Protein AF-A0A1D4NFK4-F1 (afdb_monomer)

Structure (mmCIF, N/CA/C/O backbone):
data_AF-A0A1D4NFK4-F1
#
_entry.id   AF-A0A1D4NFK4-F1
#
loop_
_atom_site.group_PDB
_atom_site.id
_atom_site.type_symbol
_atom_site.label_atom_id
_atom_site.label_alt_id
_atom_site.label_comp_id
_atom_site.label_asym_id
_atom_site.label_entity_id
_atom_site.label_seq_id
_atom_site.pdbx_PDB_ins_code
_atom_site.Cartn_x
_atom_site.Cartn_y
_atom_site.Cartn_z
_atom_site.occupancy
_atom_site.B_iso_or_equiv
_atom_site.auth_seq_id
_atom_site.auth_comp_id
_atom_site.auth_asym_id
_atom_site.auth_atom_id
_atom_site.pdbx_PDB_model_num
ATOM 1 N N . MET A 1 1 ? -32.725 -5.978 32.687 1.00 89.62 1 MET A N 1
ATOM 2 C CA . MET A 1 1 ? -31.638 -6.809 32.114 1.00 89.62 1 MET A CA 1
ATOM 3 C C . MET A 1 1 ? -30.855 -7.466 33.249 1.00 89.62 1 MET A C 1
ATOM 5 O O . MET A 1 1 ? -30.601 -6.786 34.241 1.00 89.62 1 MET A O 1
ATOM 9 N N . ASP A 1 2 ? -30.504 -8.753 33.156 1.00 95.50 2 ASP A N 1
ATOM 10 C CA . ASP A 1 2 ? -29.687 -9.412 34.189 1.00 95.50 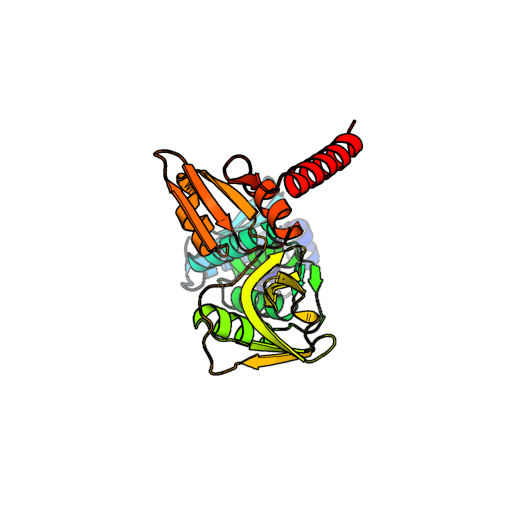2 ASP A CA 1
ATOM 11 C C . ASP A 1 2 ? -28.249 -8.857 34.226 1.00 95.50 2 ASP A C 1
ATOM 13 O O . ASP A 1 2 ? -27.826 -8.098 33.348 1.00 95.50 2 ASP A O 1
ATOM 17 N N . LYS A 1 3 ? -27.497 -9.189 35.283 1.00 95.19 3 LYS A N 1
ATOM 18 C CA . LYS A 1 3 ? -26.153 -8.636 35.501 1.00 95.19 3 LYS A CA 1
ATOM 19 C C . LYS A 1 3 ? -25.148 -9.078 34.433 1.00 95.19 3 LYS A C 1
ATOM 21 O O . LYS A 1 3 ? -24.371 -8.241 33.982 1.00 95.19 3 LYS A O 1
ATOM 26 N N . ALA A 1 4 ? -25.153 -10.349 34.034 1.00 95.69 4 ALA A N 1
ATOM 27 C CA . ALA A 1 4 ? -24.170 -10.875 33.090 1.00 95.69 4 ALA A CA 1
ATOM 28 C C . ALA A 1 4 ? -24.354 -10.235 31.709 1.00 95.69 4 ALA A C 1
ATOM 30 O O . ALA A 1 4 ? -23.405 -9.684 31.150 1.00 95.69 4 ALA A O 1
ATOM 31 N N . MET A 1 5 ? -25.595 -10.202 31.215 1.00 95.75 5 MET A N 1
ATOM 32 C CA . MET A 1 5 ? -25.943 -9.549 29.953 1.00 95.75 5 MET A CA 1
ATOM 33 C C . MET A 1 5 ? -25.587 -8.057 29.969 1.00 95.75 5 MET A C 1
ATOM 35 O O . MET A 1 5 ? -25.054 -7.524 28.994 1.00 95.75 5 MET A O 1
ATOM 39 N N . ARG A 1 6 ? -25.818 -7.378 31.098 1.00 96.31 6 ARG A N 1
ATOM 40 C CA . ARG A 1 6 ? -25.488 -5.958 31.264 1.00 96.31 6 ARG A CA 1
ATOM 41 C C . ARG A 1 6 ? -23.986 -5.690 31.213 1.00 96.31 6 ARG A C 1
ATOM 43 O O . ARG A 1 6 ? -23.574 -4.768 30.512 1.00 96.31 6 ARG A O 1
ATOM 50 N N . ILE A 1 7 ? -23.176 -6.495 31.902 1.00 96.31 7 ILE A N 1
ATOM 51 C CA . ILE A 1 7 ? -21.709 -6.382 31.876 1.00 96.31 7 ILE A CA 1
ATOM 52 C C . ILE A 1 7 ? -21.166 -6.642 30.467 1.00 96.31 7 ILE A C 1
ATOM 54 O O . ILE A 1 7 ? -20.334 -5.875 29.987 1.00 96.31 7 ILE A O 1
ATOM 58 N N . LEU A 1 8 ? -21.663 -7.668 29.770 1.00 95.75 8 LEU A N 1
ATOM 59 C CA . LEU A 1 8 ? -21.245 -7.961 28.395 1.00 95.75 8 LEU A CA 1
ATOM 60 C C . LEU A 1 8 ? -21.643 -6.848 27.419 1.00 95.75 8 LEU A C 1
ATOM 62 O O . LEU A 1 8 ? -20.847 -6.470 26.559 1.00 95.75 8 LEU A O 1
ATOM 66 N N . THR A 1 9 ? -22.841 -6.281 27.576 1.00 95.94 9 THR A N 1
ATOM 67 C CA . THR A 1 9 ? -23.294 -5.130 26.779 1.00 95.94 9 THR A CA 1
ATOM 68 C C . THR A 1 9 ? -22.393 -3.919 27.014 1.00 95.94 9 THR A C 1
ATOM 70 O O . THR A 1 9 ? -21.955 -3.275 26.061 1.00 95.94 9 THR A O 1
ATOM 73 N N . LEU A 1 10 ? -22.076 -3.633 28.280 1.00 96.50 10 LEU A N 1
ATOM 74 C CA . LEU A 1 10 ? -21.182 -2.550 28.679 1.00 96.50 10 LEU A CA 1
ATOM 75 C C . LEU A 1 10 ? -19.787 -2.725 28.063 1.00 96.50 10 LEU A C 1
ATOM 77 O O . LEU A 1 10 ? -19.294 -1.816 27.399 1.00 96.50 10 LEU A O 1
ATOM 81 N N . LEU A 1 11 ? -19.190 -3.909 28.223 1.00 95.19 11 LEU A N 1
ATOM 82 C CA . LEU A 1 11 ? -17.888 -4.250 27.653 1.00 95.19 11 LEU A CA 1
ATOM 83 C C . LEU A 1 11 ? -17.888 -4.111 26.126 1.00 95.19 11 LEU A C 1
ATOM 85 O O . LEU A 1 11 ? -16.982 -3.504 25.569 1.00 95.19 11 LEU A O 1
ATOM 89 N N . THR A 1 12 ? -18.916 -4.621 25.447 1.00 93.88 12 THR A N 1
ATOM 90 C CA . THR A 1 12 ? -19.009 -4.573 23.979 1.00 93.88 12 THR A CA 1
ATOM 91 C C . THR A 1 12 ? -19.041 -3.138 23.455 1.00 93.88 12 THR A C 1
ATOM 93 O O . THR A 1 12 ? -18.322 -2.822 22.509 1.00 93.88 12 THR A O 1
ATOM 96 N N . ARG A 1 13 ? -19.828 -2.253 24.084 1.00 95.56 13 ARG A N 1
ATOM 97 C CA . ARG A 1 13 ? -19.864 -0.821 23.735 1.00 95.56 13 ARG A CA 1
ATOM 98 C C . ARG A 1 13 ? -18.492 -0.175 23.915 1.00 95.56 13 ARG A C 1
ATOM 100 O O . ARG A 1 13 ? -17.962 0.443 22.997 1.00 95.56 13 ARG A O 1
ATOM 107 N N . LEU A 1 14 ? -17.874 -0.407 25.069 1.00 94.94 14 LEU A N 1
ATOM 108 C CA . LEU A 1 14 ? -16.554 0.127 25.403 1.00 94.94 14 LEU A CA 1
ATOM 109 C C . LEU A 1 14 ? -15.453 -0.340 24.432 1.00 94.94 14 LEU A C 1
ATOM 111 O O . LEU A 1 14 ? -14.604 0.460 24.050 1.00 94.94 14 LEU A O 1
ATOM 115 N N . LEU A 1 15 ? -15.478 -1.602 23.989 1.00 91.44 15 LEU A N 1
ATOM 116 C CA . LEU A 1 15 ? -14.524 -2.142 23.007 1.00 91.44 15 LEU A CA 1
ATOM 117 C C . LEU A 1 15 ? -14.714 -1.575 21.594 1.00 91.44 15 LEU A C 1
ATOM 119 O O . LEU A 1 15 ? -13.757 -1.522 20.824 1.00 91.44 15 LEU A O 1
ATOM 123 N N . ASN A 1 16 ? -15.924 -1.123 21.260 1.00 90.56 16 ASN A N 1
ATOM 124 C CA . ASN A 1 16 ? -16.207 -0.384 20.028 1.00 90.56 16 ASN A CA 1
ATOM 125 C C . ASN A 1 16 ? -15.946 1.124 20.170 1.00 90.56 16 ASN A C 1
ATOM 127 O O . ASN A 1 16 ? -16.311 1.894 19.288 1.00 90.56 16 ASN A O 1
ATOM 131 N N . ASN A 1 17 ? -15.280 1.538 21.254 1.00 90.56 17 ASN A N 1
ATOM 132 C CA . ASN A 1 17 ? -14.930 2.924 21.545 1.00 90.56 17 ASN A CA 1
ATOM 133 C C . ASN A 1 17 ? -16.154 3.847 21.733 1.00 90.56 17 ASN A C 1
ATOM 135 O O . ASN A 1 17 ? -16.034 5.064 21.574 1.00 90.56 17 ASN A O 1
ATOM 139 N N . ASP A 1 18 ? -17.313 3.278 22.093 1.00 94.25 18 ASP A N 1
ATOM 140 C CA . ASP A 1 18 ? -18.510 4.039 22.453 1.00 94.25 18 ASP A CA 1
ATOM 141 C C . ASP A 1 18 ? -18.323 4.743 23.806 1.00 94.25 18 ASP A C 1
ATOM 143 O O . ASP A 1 18 ? -17.699 4.219 24.737 1.00 94.25 18 ASP A O 1
ATOM 147 N N . ILE A 1 19 ? -18.966 5.902 23.953 1.00 96.25 19 ILE A N 1
ATOM 148 C CA . ILE A 1 19 ? -19.109 6.590 25.239 1.00 96.25 19 ILE A CA 1
ATOM 149 C C . ILE A 1 19 ? -20.354 6.045 25.938 1.00 96.25 19 ILE A C 1
ATOM 151 O O . ILE A 1 19 ? -21.476 6.197 25.455 1.00 96.25 19 ILE A O 1
ATOM 155 N N . VAL A 1 20 ? -20.180 5.436 27.110 1.00 96.94 20 VAL A N 1
ATOM 156 C CA . VAL A 1 20 ? -21.301 4.908 27.892 1.00 96.94 20 VAL A CA 1
ATOM 157 C C . VAL A 1 20 ? -21.782 5.960 28.881 1.00 96.94 20 VAL A C 1
ATOM 159 O O . VAL A 1 20 ? -21.231 6.125 29.971 1.00 96.94 20 VAL A O 1
ATOM 162 N N . ARG A 1 21 ? -22.842 6.671 28.501 1.00 96.25 21 ARG A N 1
ATOM 163 C CA . ARG A 1 21 ? -23.500 7.673 29.345 1.00 96.25 21 ARG A CA 1
ATOM 164 C C . ARG A 1 21 ? -24.398 7.006 30.378 1.00 96.25 21 ARG A C 1
ATOM 166 O O . ARG A 1 21 ? -25.251 6.185 30.041 1.00 96.25 21 ARG A O 1
ATOM 173 N N . THR A 1 22 ? -24.233 7.380 31.645 1.00 94.12 22 THR A N 1
ATOM 174 C CA . THR A 1 22 ? -24.897 6.714 32.778 1.00 94.12 22 THR A CA 1
ATOM 175 C C . THR A 1 22 ? -26.419 6.733 32.667 1.00 94.12 22 THR A C 1
ATOM 177 O O . THR A 1 22 ? -27.057 5.718 32.929 1.00 94.12 22 THR A O 1
ATOM 180 N N . LYS A 1 23 ? -27.001 7.869 32.261 1.00 94.19 23 LYS A N 1
ATOM 181 C CA . LYS A 1 23 ? -28.456 8.032 32.140 1.00 94.19 23 LYS A CA 1
ATOM 182 C C . LYS A 1 23 ? -29.035 7.111 31.062 1.00 94.19 23 LYS A C 1
ATOM 184 O O . LYS A 1 23 ? -29.891 6.287 31.360 1.00 94.19 23 LYS A O 1
ATOM 189 N N . GLU A 1 24 ? -28.492 7.189 29.851 1.00 95.69 24 GLU A N 1
ATOM 190 C CA . GLU A 1 24 ? -28.927 6.378 28.706 1.00 95.69 24 GLU A CA 1
ATOM 191 C C . GLU A 1 24 ? -28.760 4.877 28.987 1.00 95.69 24 GLU A C 1
ATOM 193 O O . GLU A 1 24 ? -29.631 4.064 28.680 1.00 95.69 24 GLU A O 1
ATOM 198 N N . PHE A 1 25 ? -27.649 4.487 29.618 1.00 96.25 25 PHE A N 1
ATOM 199 C CA . PHE A 1 25 ? -27.404 3.086 29.950 1.00 96.25 25 PHE A CA 1
ATOM 200 C C . PHE A 1 25 ? -28.299 2.581 31.092 1.00 96.25 25 PHE A C 1
ATOM 202 O O . PHE A 1 25 ? -28.701 1.418 31.088 1.00 96.25 25 PHE A O 1
ATOM 209 N N . SER A 1 26 ? -28.651 3.445 32.049 1.00 95.62 26 SER A N 1
ATOM 210 C CA . SER A 1 26 ? -29.617 3.152 33.117 1.00 95.62 26 SER A CA 1
ATOM 211 C C . SER A 1 26 ? -31.008 2.889 32.550 1.00 95.62 26 SER A C 1
ATOM 213 O O . SER A 1 26 ? -31.607 1.864 32.876 1.00 95.62 26 SER A O 1
ATOM 215 N N . GLU A 1 27 ? -31.469 3.745 31.636 1.00 95.81 27 GLU A N 1
ATOM 216 C CA . GLU A 1 27 ? -32.744 3.592 30.928 1.00 95.81 27 GLU A CA 1
ATOM 217 C C . GLU A 1 27 ? -32.777 2.297 30.102 1.00 95.81 27 GLU A C 1
ATOM 219 O O . GLU A 1 27 ? -33.726 1.523 30.206 1.00 95.81 27 GLU A O 1
ATOM 224 N N . LEU A 1 28 ? -31.701 1.999 29.362 1.00 94.88 28 LEU A N 1
ATOM 225 C CA . LEU A 1 28 ? -31.583 0.778 28.556 1.00 94.88 28 LEU A CA 1
ATOM 226 C C . LEU A 1 28 ? -31.653 -0.508 29.395 1.00 94.88 28 LEU A C 1
ATOM 228 O O . LEU A 1 28 ? -32.193 -1.526 28.963 1.00 94.88 28 LEU A O 1
ATOM 232 N N . THR A 1 29 ? -31.035 -0.503 30.574 1.00 94.31 29 THR A N 1
ATOM 233 C CA . THR A 1 29 ? -30.809 -1.728 31.356 1.00 94.31 29 THR A CA 1
ATOM 234 C C . THR A 1 29 ? -31.822 -1.916 32.485 1.00 94.31 29 THR A C 1
ATOM 236 O O . THR A 1 29 ? -31.983 -3.042 32.979 1.00 94.31 29 THR A O 1
ATOM 239 N N . GLY A 1 30 ? -32.516 -0.838 32.865 1.00 94.75 30 GLY A N 1
ATOM 240 C CA . GLY A 1 30 ? -33.483 -0.782 33.957 1.00 94.75 30 GLY A CA 1
AT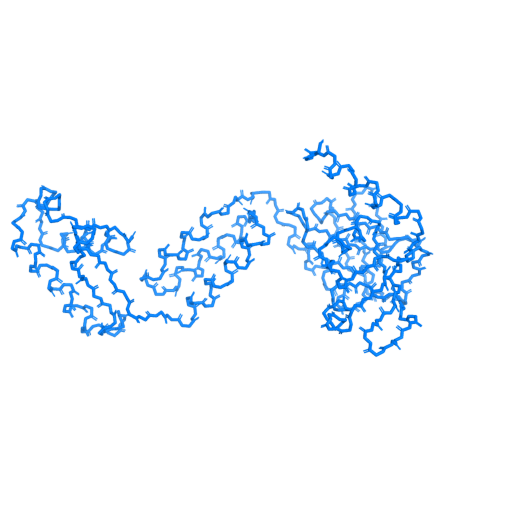OM 241 C C . GLY A 1 30 ? -32.847 -0.791 35.349 1.00 94.75 30 GLY A C 1
ATOM 242 O O . GLY A 1 30 ? -33.506 -1.185 36.309 1.00 94.75 30 GLY A O 1
ATOM 243 N N . VAL A 1 31 ? -31.564 -0.425 35.482 1.00 95.38 31 VAL A N 1
ATOM 244 C CA . VAL A 1 31 ? -30.858 -0.411 36.779 1.00 95.38 31 VAL A CA 1
ATOM 245 C C . VAL A 1 31 ? -30.345 0.973 37.147 1.00 95.38 31 VAL A C 1
ATOM 247 O O . VAL A 1 31 ? -30.080 1.803 36.285 1.00 95.38 31 VAL A O 1
ATOM 250 N N . SER A 1 32 ? -30.159 1.214 38.444 1.00 95.75 32 SER A N 1
ATOM 251 C CA . SER A 1 32 ? -29.674 2.498 38.961 1.00 95.75 32 SER A CA 1
ATOM 252 C C . SER A 1 32 ? -28.229 2.814 38.550 1.00 95.75 32 SER A C 1
ATOM 254 O O . SER A 1 32 ? -27.414 1.909 38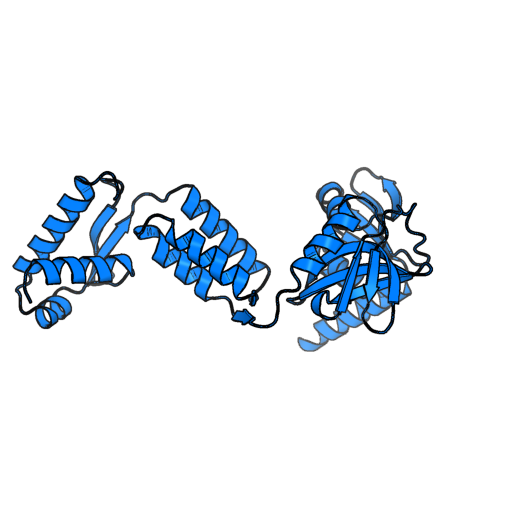.351 1.00 95.75 32 SER A O 1
ATOM 256 N N . SER A 1 33 ? -27.856 4.096 38.578 1.00 93.31 33 SER A N 1
ATOM 257 C CA . SER A 1 33 ? -26.468 4.551 38.390 1.00 93.31 33 SER A CA 1
ATOM 258 C C . SER A 1 33 ? -25.476 3.885 39.352 1.00 93.31 33 SER A C 1
ATOM 260 O O . SER A 1 33 ? -24.344 3.597 38.973 1.00 93.31 33 SER A O 1
ATOM 262 N N . LYS A 1 34 ? -25.899 3.581 40.591 1.00 94.94 34 LYS A N 1
ATOM 263 C CA . LYS A 1 34 ? -25.065 2.853 41.566 1.00 94.94 34 LYS A CA 1
ATOM 264 C C . LYS A 1 34 ? -24.764 1.426 41.105 1.00 94.94 34 LYS A C 1
ATOM 266 O O . LYS A 1 34 ? -23.660 0.936 41.331 1.00 94.94 34 LYS A O 1
ATOM 271 N N . SER A 1 35 ? -25.729 0.765 40.467 1.00 95.81 35 SER A N 1
ATOM 272 C CA . SER A 1 35 ? -25.542 -0.573 39.898 1.00 95.81 35 SER A CA 1
ATOM 273 C C . SER A 1 35 ? -24.547 -0.532 38.739 1.00 95.81 35 SER A C 1
ATOM 275 O O . SER A 1 35 ? -23.612 -1.323 38.740 1.00 95.81 35 SER A O 1
ATOM 277 N N . ILE A 1 36 ? -24.676 0.450 37.839 1.00 95.56 36 ILE A N 1
ATOM 278 C CA . ILE A 1 36 ? -23.742 0.655 36.720 1.00 95.56 36 ILE A CA 1
ATOM 279 C C . ILE A 1 36 ? -22.320 0.903 37.232 1.00 95.56 36 ILE A C 1
ATOM 281 O O . ILE A 1 36 ? -21.383 0.270 36.762 1.00 95.56 36 ILE A O 1
ATOM 285 N N . GLN A 1 37 ? -22.143 1.768 38.236 1.00 95.31 37 GLN A N 1
ATOM 286 C CA . GLN A 1 37 ? -20.824 2.015 38.829 1.00 95.31 37 GLN A CA 1
ATOM 287 C C . GLN A 1 37 ? -20.206 0.736 39.415 1.00 95.31 37 GLN A C 1
ATOM 289 O O . GLN A 1 37 ? -18.994 0.546 39.328 1.00 95.31 37 GLN A O 1
ATOM 294 N N . ARG A 1 38 ? -21.021 -0.151 40.001 1.00 96.00 38 ARG A N 1
ATOM 295 C CA . ARG A 1 38 ? -20.548 -1.453 40.485 1.00 96.00 38 ARG A CA 1
ATOM 296 C C . ARG A 1 38 ? -20.117 -2.354 39.328 1.00 96.00 38 ARG A C 1
ATOM 298 O O . ARG A 1 38 ? -19.050 -2.938 39.415 1.00 96.00 38 ARG A O 1
ATOM 305 N N . ASP A 1 39 ? -20.881 -2.401 38.240 1.00 97.31 39 ASP A N 1
ATOM 306 C CA . ASP A 1 39 ? -20.508 -3.176 37.049 1.00 97.31 39 ASP A CA 1
ATOM 307 C C . ASP A 1 39 ? -19.215 -2.650 36.394 1.00 97.31 39 ASP A C 1
ATOM 309 O O . ASP A 1 39 ? -18.390 -3.433 35.931 1.00 97.3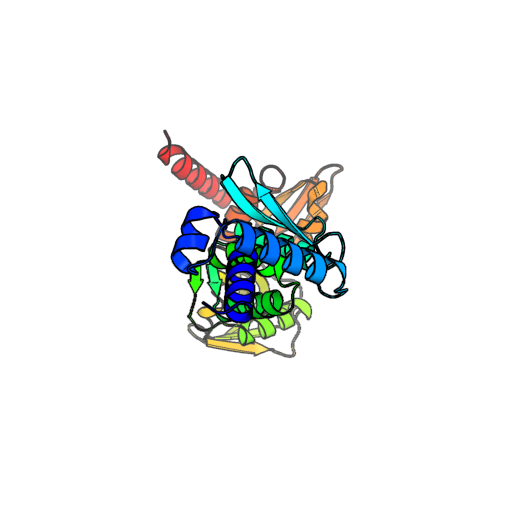1 39 ASP A O 1
ATOM 313 N N . ILE A 1 40 ? -18.999 -1.329 36.396 1.00 97.12 40 ILE A N 1
ATOM 314 C CA . ILE A 1 40 ? -17.746 -0.694 35.952 1.00 97.12 40 ILE A CA 1
ATOM 315 C C . ILE A 1 40 ? -16.572 -1.122 36.837 1.00 97.12 40 ILE A C 1
ATOM 317 O O . ILE A 1 40 ? -15.485 -1.400 36.331 1.00 97.12 40 ILE A O 1
ATOM 321 N N . ASN A 1 41 ? -16.776 -1.173 38.156 1.00 96.25 41 ASN A N 1
ATOM 322 C CA . ASN A 1 41 ? -15.7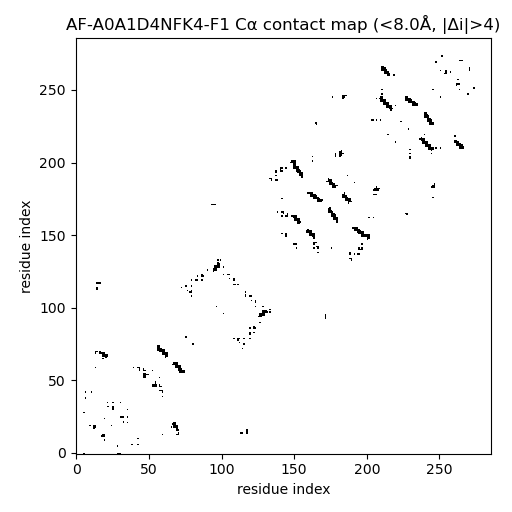48 -1.639 39.082 1.00 96.25 41 ASN A CA 1
ATOM 323 C C . ASN A 1 41 ? -15.436 -3.121 38.849 1.00 96.25 41 ASN A C 1
ATOM 325 O O . ASN A 1 41 ? -14.264 -3.468 38.776 1.00 96.25 41 ASN A O 1
ATOM 329 N N . ASP A 1 42 ? -16.459 -3.957 38.653 1.00 96.31 42 ASP A N 1
ATOM 330 C CA . ASP A 1 42 ? -16.291 -5.377 38.335 1.00 96.31 42 ASP A CA 1
ATOM 331 C C . ASP A 1 42 ? -15.488 -5.564 37.029 1.00 96.31 42 ASP A C 1
ATOM 333 O O . ASP A 1 42 ? -14.572 -6.383 36.984 1.00 96.31 42 ASP A O 1
ATOM 337 N N . LEU A 1 43 ? -15.759 -4.761 35.988 1.00 95.19 43 LEU A N 1
ATOM 338 C CA . LEU A 1 43 ? -14.969 -4.758 34.747 1.00 95.19 43 LEU A CA 1
ATOM 339 C C . LEU A 1 43 ? -13.515 -4.330 34.967 1.00 95.19 43 LEU A C 1
ATOM 341 O O . LEU A 1 43 ? -12.605 -4.937 34.410 1.00 95.19 43 LEU A O 1
ATOM 345 N N . ASN A 1 44 ? -13.280 -3.291 35.767 1.00 94.69 44 ASN A N 1
ATOM 346 C CA . ASN A 1 44 ? -11.925 -2.839 36.078 1.00 94.69 44 ASN A CA 1
ATOM 347 C C . ASN A 1 44 ? -11.142 -3.878 36.889 1.00 94.69 44 ASN A C 1
ATOM 349 O O . ASN A 1 44 ? -9.955 -4.065 36.630 1.00 94.69 44 ASN A O 1
ATOM 353 N N . THR A 1 45 ? -11.792 -4.572 37.825 1.00 94.56 45 THR A N 1
ATOM 354 C CA . THR A 1 45 ? -11.195 -5.710 38.534 1.00 94.56 45 THR A CA 1
ATOM 355 C C . THR A 1 45 ? -10.856 -6.830 37.557 1.00 94.56 45 THR A C 1
ATOM 357 O O . THR A 1 45 ? -9.728 -7.308 37.555 1.00 94.56 45 THR A O 1
ATOM 360 N N . PHE A 1 46 ? -11.779 -7.179 36.656 1.00 93.00 46 PHE A N 1
ATOM 361 C CA . PHE A 1 46 ? -11.532 -8.178 35.616 1.00 93.00 46 PHE A CA 1
ATOM 362 C C . PHE A 1 46 ? -10.328 -7.824 34.730 1.00 93.00 46 PHE A C 1
ATOM 364 O O . PHE A 1 46 ? -9.476 -8.676 34.491 1.00 93.00 46 PHE A O 1
ATOM 371 N N . PHE A 1 47 ? -10.212 -6.574 34.272 1.00 91.44 47 PHE A N 1
ATOM 372 C CA . PHE A 1 47 ? -9.045 -6.136 33.500 1.00 91.44 47 PHE A CA 1
ATOM 373 C C . PHE A 1 47 ? -7.752 -6.198 34.308 1.00 91.44 47 PHE A C 1
ATOM 375 O O . PHE A 1 47 ? -6.726 -6.602 33.773 1.00 91.44 47 PHE A O 1
ATOM 382 N N . TYR A 1 48 ? -7.803 -5.822 35.587 1.00 90.12 48 TYR A N 1
ATOM 383 C CA . TYR A 1 48 ? -6.646 -5.830 36.475 1.00 90.12 48 TYR A CA 1
ATOM 384 C C . TYR A 1 48 ? -6.106 -7.240 36.748 1.00 90.12 48 TYR A C 1
ATOM 386 O O . TYR A 1 48 ? -4.891 -7.412 36.819 1.00 90.12 48 TYR A O 1
ATOM 394 N N . GLU A 1 49 ? -6.997 -8.218 36.920 1.00 89.62 49 GLU A N 1
ATOM 395 C CA . GLU A 1 49 ? -6.657 -9.609 37.255 1.00 89.62 49 GLU A CA 1
ATOM 396 C C . GLU A 1 49 ? -6.301 -10.464 36.031 1.00 89.62 49 GLU A C 1
ATOM 398 O O . GLU A 1 49 ? -5.748 -11.552 36.175 1.00 89.62 49 GLU A O 1
ATOM 403 N N . SER A 1 50 ? -6.631 -9.998 34.826 1.00 85.44 50 SER A N 1
ATOM 404 C CA . SER A 1 50 ? -6.472 -10.770 33.600 1.00 85.44 50 SER A CA 1
ATOM 405 C C . SER A 1 50 ? -5.232 -10.357 32.809 1.00 85.44 50 SER A C 1
ATOM 407 O O . SER A 1 50 ? -5.266 -9.361 32.081 1.00 85.44 50 SER A O 1
ATOM 409 N N . ASP A 1 51 ? -4.225 -11.234 32.767 1.00 80.12 51 ASP A N 1
ATOM 410 C CA . ASP A 1 51 ? -3.015 -11.047 31.948 1.00 80.12 51 ASP A CA 1
ATOM 411 C C . ASP A 1 51 ? -3.324 -10.777 30.465 1.00 80.12 51 ASP A C 1
ATOM 413 O O . ASP A 1 51 ? -2.633 -10.001 29.803 1.00 80.12 51 ASP A O 1
ATOM 417 N N . TYR A 1 52 ? -4.421 -11.348 29.952 1.00 81.19 52 TYR A N 1
ATOM 418 C CA . TYR A 1 52 ? -4.907 -11.094 28.593 1.00 81.19 52 TYR A CA 1
ATOM 419 C C . TYR A 1 52 ? -5.192 -9.605 28.307 1.00 81.19 52 TYR A C 1
ATOM 421 O O . TYR A 1 52 ? -4.911 -9.125 27.211 1.00 81.19 52 TYR A O 1
ATOM 429 N N . TRP A 1 53 ? -5.724 -8.862 29.284 1.00 78.50 53 TRP A N 1
ATOM 430 C CA . TRP A 1 53 ? -6.152 -7.462 29.139 1.00 78.50 53 TRP A CA 1
ATOM 431 C C . TRP A 1 53 ? -5.061 -6.463 29.526 1.00 78.50 53 TRP A C 1
ATOM 433 O O . TRP A 1 53 ? -5.331 -5.270 29.679 1.00 78.50 53 TRP A O 1
ATOM 443 N N . ASN A 1 54 ? -3.811 -6.923 29.641 1.00 72.00 54 ASN A N 1
ATOM 444 C CA . ASN A 1 54 ? -2.659 -6.088 29.974 1.00 72.00 54 ASN A CA 1
ATOM 445 C C . ASN A 1 54 ? -2.815 -5.368 31.331 1.00 72.00 54 ASN A C 1
ATOM 447 O O . ASN A 1 54 ? -2.359 -4.233 31.523 1.00 72.00 54 ASN A O 1
ATOM 451 N N . ASN A 1 55 ? -3.463 -6.054 32.278 1.00 76.50 55 ASN A N 1
ATOM 452 C CA . ASN A 1 55 ? -3.549 -5.708 33.692 1.00 76.50 55 ASN A CA 1
ATOM 453 C C . ASN A 1 55 ? -3.857 -4.212 33.914 1.00 76.50 55 ASN A C 1
ATOM 455 O O . ASN A 1 55 ? -4.877 -3.680 33.478 1.00 76.50 55 ASN A O 1
ATOM 459 N N . LYS A 1 56 ? -2.932 -3.493 34.562 1.00 71.88 56 LYS A N 1
ATOM 460 C CA . LYS A 1 56 ? -3.076 -2.084 34.973 1.00 71.88 56 LYS A CA 1
ATOM 461 C C . LYS A 1 56 ? -3.232 -1.089 33.817 1.00 71.88 56 LYS A C 1
ATOM 463 O O . LYS A 1 56 ? -3.562 0.071 34.070 1.00 71.88 56 LYS A O 1
ATOM 468 N N . ASN A 1 57 ? -2.957 -1.499 32.580 1.00 81.81 57 ASN A N 1
ATOM 469 C CA . ASN A 1 57 ? -2.973 -0.595 31.438 1.00 81.81 57 ASN A CA 1
ATOM 470 C C . ASN A 1 57 ? -4.371 -0.416 30.842 1.00 81.81 57 ASN A C 1
ATOM 472 O O . ASN A 1 57 ? -4.613 0.622 30.231 1.00 81.81 57 ASN A O 1
ATOM 476 N N . THR A 1 58 ? -5.295 -1.352 31.056 1.00 88.56 58 THR A N 1
ATOM 477 C CA . THR A 1 58 ? -6.666 -1.263 30.540 1.00 88.56 58 THR A CA 1
ATOM 478 C C . THR A 1 58 ? -7.627 -0.919 31.668 1.00 88.56 58 THR A C 1
ATOM 480 O O . THR A 1 58 ? -7.689 -1.610 32.680 1.00 88.56 58 THR A O 1
ATOM 483 N N . LYS A 1 59 ? -8.384 0.170 31.512 1.00 92.75 59 LYS A N 1
ATOM 484 C CA . LYS A 1 59 ? -9.394 0.570 32.495 1.00 92.75 59 LYS A CA 1
ATOM 485 C C . LYS A 1 59 ? -10.531 1.364 31.882 1.00 92.75 59 LYS A C 1
ATOM 487 O O . LYS A 1 59 ? -10.334 2.194 30.996 1.00 92.75 59 LYS A O 1
ATOM 492 N N . VAL A 1 60 ? -11.716 1.180 32.435 1.00 95.12 60 VAL A N 1
ATOM 493 C CA . VAL A 1 60 ? -12.866 2.041 32.201 1.00 95.12 60 VAL A CA 1
ATOM 494 C C . VAL A 1 60 ? -12.794 3.234 33.146 1.00 95.12 60 VAL A C 1
ATOM 496 O O . VAL A 1 60 ? -12.677 3.072 34.363 1.00 95.12 60 VAL A O 1
ATOM 499 N N . VAL A 1 61 ? -12.868 4.444 32.596 1.00 95.00 61 VAL A N 1
ATOM 500 C CA . VAL A 1 61 ? -12.836 5.694 33.369 1.00 95.00 61 VAL A CA 1
ATOM 501 C C . VAL A 1 61 ? -13.969 6.618 32.963 1.00 95.00 61 VAL A C 1
ATOM 503 O O . VAL A 1 61 ? -14.384 6.624 31.809 1.00 95.00 61 VAL A O 1
ATOM 506 N N . TYR A 1 62 ? -14.427 7.446 33.900 1.00 95.94 62 TYR A N 1
ATOM 507 C CA . TYR A 1 62 ? -15.356 8.524 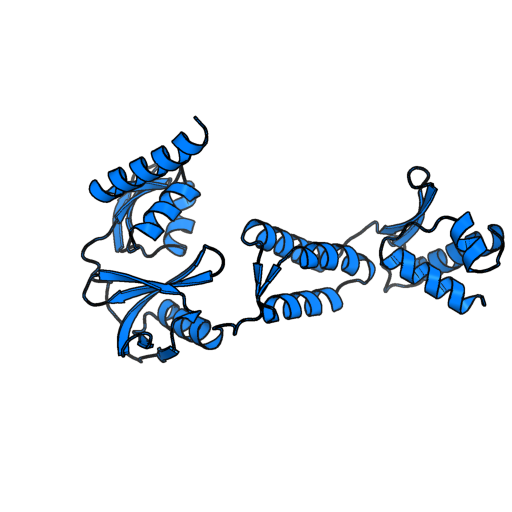33.583 1.00 95.94 62 TYR A CA 1
ATOM 508 C C . TYR A 1 62 ? -14.610 9.686 32.919 1.00 95.94 62 TYR A C 1
ATOM 510 O O . TYR A 1 62 ? -13.679 10.252 33.499 1.00 95.94 62 TYR A O 1
ATOM 518 N N . SER A 1 63 ? -15.015 10.048 31.706 1.00 95.75 63 SER A N 1
ATOM 519 C CA . SER A 1 63 ? -14.566 11.250 31.013 1.00 95.75 63 SER A CA 1
ATOM 520 C C . SER A 1 63 ? -15.528 12.393 31.310 1.00 95.75 63 SER A C 1
ATOM 522 O O . SER A 1 63 ? -16.696 12.334 30.942 1.00 95.75 63 SER A O 1
ATOM 524 N N . ARG A 1 64 ? -15.032 13.460 31.947 1.00 93.69 64 ARG A N 1
ATOM 525 C CA . ARG A 1 64 ? -15.828 14.679 32.179 1.00 93.69 64 ARG A CA 1
ATOM 526 C C . ARG A 1 64 ? -16.098 15.463 30.895 1.00 93.69 64 ARG A C 1
ATOM 528 O O . ARG A 1 64 ? -17.076 16.188 30.840 1.00 93.69 64 ARG A O 1
ATOM 535 N N . VAL A 1 65 ? -15.221 15.332 29.899 1.00 94.12 65 VAL A N 1
ATOM 536 C CA . VAL A 1 65 ? -15.360 16.011 28.602 1.00 94.12 65 VAL A CA 1
ATOM 537 C C . VAL A 1 65 ? -16.481 15.371 27.784 1.00 94.12 65 VAL A C 1
ATOM 539 O O . VAL A 1 65 ? -17.302 16.078 27.221 1.00 94.12 65 VAL A O 1
ATOM 542 N N . GLU A 1 66 ? -16.543 14.038 27.779 1.00 93.25 66 GLU A N 1
ATOM 543 C CA . GLU A 1 66 ? -17.538 13.266 27.014 1.00 93.25 66 GLU A CA 1
ATOM 544 C C . GLU A 1 66 ? -18.832 12.982 27.803 1.00 93.25 66 GLU A C 1
ATOM 546 O O . GLU A 1 66 ? -19.784 12.412 27.268 1.00 93.25 66 GLU A O 1
ATOM 551 N N . ASP A 1 67 ? -18.839 13.343 29.090 1.00 94.81 67 ASP A N 1
ATOM 552 C CA . ASP A 1 67 ? -19.887 13.058 30.075 1.00 94.81 67 ASP A CA 1
ATOM 553 C C . ASP A 1 67 ? -20.319 11.578 30.124 1.00 94.81 67 ASP A C 1
ATOM 555 O O . ASP A 1 67 ? -21.497 11.222 30.069 1.00 94.81 67 ASP A O 1
ATOM 559 N N . GLY A 1 68 ? -19.343 10.672 30.207 1.00 96.00 68 GLY A N 1
ATOM 560 C CA . GLY A 1 68 ? -19.615 9.236 30.228 1.00 96.00 68 GLY A CA 1
ATOM 561 C C . GLY A 1 68 ? -18.382 8.371 30.452 1.00 96.00 68 GLY A C 1
ATOM 562 O O . GLY A 1 68 ? -17.252 8.858 30.524 1.00 96.00 68 GLY A O 1
ATOM 563 N N . TYR A 1 69 ? -18.598 7.063 30.579 1.00 97.31 69 TYR A N 1
ATOM 564 C CA . TYR A 1 69 ? -17.521 6.089 30.730 1.00 97.31 69 TYR A CA 1
ATOM 565 C C . TYR A 1 69 ? -16.914 5.719 29.380 1.00 97.31 69 TYR A C 1
ATOM 567 O O . TYR A 1 69 ? -17.632 5.454 28.419 1.00 97.31 69 TYR A O 1
ATOM 575 N N . ILE A 1 70 ? -15.586 5.654 29.343 1.00 95.12 70 ILE A N 1
ATOM 576 C CA . ILE A 1 70 ? -14.799 5.271 28.170 1.00 95.12 70 ILE A CA 1
ATOM 577 C C . ILE A 1 70 ? -13.746 4.235 28.556 1.00 95.12 70 ILE A C 1
ATOM 579 O O . ILE A 1 70 ? -13.256 4.229 29.691 1.00 95.12 70 ILE A O 1
ATOM 583 N N . LEU A 1 71 ? -13.364 3.387 27.603 1.00 92.88 71 LEU A N 1
ATOM 584 C CA . LEU A 1 71 ? -12.226 2.491 27.760 1.00 92.88 71 LEU A CA 1
ATOM 585 C C . LEU A 1 71 ? -10.941 3.267 27.475 1.00 92.88 71 LEU A C 1
ATOM 587 O O . LEU A 1 71 ? -10.785 3.864 26.414 1.00 92.88 71 LEU A O 1
ATOM 591 N N . LYS A 1 72 ? -10.006 3.262 28.421 1.00 89.19 72 LYS A N 1
ATOM 592 C CA . LYS A 1 72 ? -8.651 3.764 28.208 1.00 89.19 72 LYS A CA 1
ATOM 593 C C . LYS A 1 72 ? -7.668 2.614 28.254 1.00 89.19 72 LYS A C 1
ATOM 595 O O . LYS A 1 72 ? -7.694 1.813 29.186 1.00 89.19 72 LYS A O 1
ATOM 600 N N . ASN A 1 73 ? -6.764 2.610 27.282 1.00 82.62 73 ASN A N 1
ATOM 601 C CA . ASN A 1 73 ? -5.608 1.734 27.263 1.00 82.62 73 ASN A CA 1
ATOM 602 C C . ASN A 1 73 ? -4.334 2.582 27.351 1.00 82.62 73 ASN A C 1
ATOM 604 O O . ASN A 1 73 ? -4.133 3.504 26.562 1.00 82.62 73 ASN A O 1
ATOM 608 N N . GLY A 1 74 ? -3.499 2.304 28.346 1.00 75.19 74 GLY A N 1
ATOM 609 C CA . GLY A 1 74 ? -2.227 2.981 28.585 1.00 75.19 74 GLY A CA 1
ATOM 610 C C . GLY A 1 74 ? -1.067 2.407 27.775 1.00 75.19 74 GLY A C 1
ATOM 611 O O . GLY A 1 74 ? 0.037 2.935 27.851 1.00 75.19 74 GLY A O 1
ATOM 612 N N . SER A 1 75 ? -1.288 1.327 27.017 1.00 75.94 75 SER A N 1
ATOM 613 C CA . SER A 1 75 ? -0.227 0.688 26.236 1.00 75.94 75 SER A CA 1
ATOM 614 C C . SER A 1 75 ? -0.761 -0.043 25.006 1.00 75.94 75 SER A C 1
ATOM 616 O O . SER A 1 75 ? -1.799 -0.702 25.049 1.00 75.94 75 SER A O 1
ATOM 618 N N . TYR A 1 76 ? 0.005 0.015 23.923 1.00 77.25 76 TYR A N 1
ATOM 619 C CA . TYR A 1 76 ? -0.293 -0.641 22.651 1.00 77.25 76 TYR A CA 1
ATOM 620 C C . TYR A 1 76 ? 0.735 -1.743 22.395 1.00 77.25 76 TYR A C 1
ATOM 622 O O . TYR A 1 76 ? 1.890 -1.606 22.801 1.00 77.25 76 TYR A O 1
ATOM 630 N N . SER A 1 77 ? 0.343 -2.837 21.735 1.00 80.81 77 SER A N 1
ATOM 631 C CA . SER A 1 77 ? 1.338 -3.840 21.334 1.00 80.81 77 SER A CA 1
ATOM 632 C C . SER A 1 77 ? 2.194 -3.313 20.178 1.00 80.81 77 SER A C 1
ATOM 634 O O . SER A 1 77 ? 1.709 -2.574 19.316 1.00 80.81 77 SER A O 1
ATOM 636 N N . SER A 1 78 ? 3.466 -3.721 20.128 1.00 85.62 78 SER A N 1
ATOM 637 C CA . SER A 1 78 ? 4.366 -3.414 19.006 1.00 85.62 78 SER A CA 1
ATOM 638 C C . SER A 1 78 ? 3.759 -3.817 17.662 1.00 85.62 78 SER A C 1
ATOM 640 O O . SER A 1 78 ? 3.863 -3.077 16.686 1.00 85.62 78 SER A O 1
ATOM 642 N N . ASP A 1 79 ? 3.063 -4.953 17.630 1.00 86.75 79 ASP A N 1
ATOM 643 C CA . ASP A 1 79 ? 2.448 -5.500 16.423 1.00 86.75 79 ASP A CA 1
ATOM 644 C C . ASP A 1 79 ? 1.262 -4.658 15.947 1.00 86.75 79 ASP A C 1
ATOM 646 O O . ASP A 1 79 ? 1.133 -4.399 14.749 1.00 86.75 79 ASP A O 1
ATOM 650 N N . SER A 1 80 ? 0.411 -4.190 16.867 1.00 91.62 80 SER A N 1
ATOM 651 C CA . SER A 1 80 ? -0.692 -3.280 16.536 1.00 91.62 80 SER A CA 1
ATOM 652 C C . SER A 1 80 ? -0.164 -1.943 16.024 1.00 91.62 80 SER A C 1
ATOM 654 O O . SER A 1 80 ? -0.673 -1.422 15.033 1.00 91.62 80 SER A O 1
ATOM 656 N N . LEU A 1 81 ? 0.892 -1.407 16.646 1.00 93.44 81 LEU A N 1
ATOM 657 C CA . LEU A 1 81 ? 1.543 -0.174 16.195 1.00 93.44 81 LEU A CA 1
ATOM 658 C C . LEU A 1 81 ? 2.173 -0.340 14.803 1.00 93.44 81 LEU A C 1
ATOM 660 O O . LEU A 1 81 ? 2.029 0.539 13.950 1.00 93.44 81 LEU A O 1
ATOM 664 N N . GLY A 1 82 ? 2.823 -1.478 14.546 1.00 95.00 82 GLY A N 1
ATOM 665 C CA . GLY A 1 82 ? 3.386 -1.815 13.241 1.00 95.00 82 GLY A CA 1
ATOM 666 C C . GLY A 1 82 ? 2.315 -1.920 12.153 1.00 95.00 82 GLY A C 1
ATOM 667 O O . GLY A 1 82 ? 2.456 -1.314 11.088 1.00 95.00 82 GLY A O 1
ATOM 668 N N . LEU A 1 83 ? 1.209 -2.617 12.436 1.00 96.12 83 LEU A N 1
ATOM 669 C CA . LEU A 1 83 ? 0.087 -2.745 11.506 1.00 96.12 83 LEU A CA 1
ATOM 670 C C . LEU A 1 83 ? -0.603 -1.399 11.252 1.00 96.12 83 LEU A C 1
ATOM 672 O O . LEU A 1 83 ? -0.888 -1.073 10.103 1.00 96.12 83 LEU A O 1
ATOM 676 N N . LEU A 1 84 ? -0.810 -0.583 12.289 1.00 96.25 84 LEU A N 1
ATOM 677 C CA . LEU A 1 84 ? -1.343 0.771 12.141 1.00 96.25 84 LEU A CA 1
ATOM 678 C C . LEU A 1 84 ? -0.442 1.623 11.237 1.00 96.25 84 LEU A C 1
ATOM 680 O O . LEU A 1 84 ? -0.931 2.268 10.311 1.00 96.25 84 LEU A O 1
ATOM 684 N N . SER A 1 85 ? 0.876 1.587 11.465 1.00 96.94 85 SER A N 1
ATOM 685 C CA . SER A 1 85 ? 1.852 2.292 10.627 1.00 96.94 85 SER A CA 1
ATOM 686 C C . SER A 1 85 ? 1.775 1.838 9.167 1.00 96.94 85 SER A C 1
ATOM 688 O O . SER A 1 85 ? 1.780 2.674 8.262 1.00 96.94 85 SER A O 1
ATOM 690 N N . LEU A 1 86 ? 1.657 0.529 8.924 1.00 97.38 86 LEU A N 1
ATOM 691 C CA . LEU A 1 86 ? 1.497 -0.026 7.582 1.00 97.38 86 LEU A CA 1
ATOM 692 C C . LEU A 1 86 ? 0.194 0.448 6.921 1.00 97.38 86 LEU A C 1
ATOM 694 O O . LEU A 1 86 ? 0.234 0.919 5.787 1.00 97.38 86 LEU A O 1
ATOM 698 N N . LEU A 1 87 ? -0.939 0.382 7.625 1.00 97.25 87 LEU A N 1
ATOM 699 C CA . LEU A 1 87 ? -2.235 0.835 7.112 1.00 97.25 87 LEU A CA 1
ATOM 700 C C . LEU A 1 87 ? -2.211 2.322 6.741 1.00 97.25 87 LEU A C 1
ATOM 702 O O . LEU A 1 87 ? -2.694 2.689 5.672 1.00 97.25 87 LEU A O 1
ATOM 706 N N . ILE A 1 88 ? -1.602 3.169 7.577 1.00 96.50 88 ILE A N 1
ATOM 707 C CA . ILE A 1 88 ? -1.443 4.602 7.291 1.00 96.50 88 ILE A CA 1
ATOM 708 C C . ILE A 1 88 ? -0.576 4.811 6.046 1.00 96.50 88 ILE A C 1
ATOM 710 O O . ILE A 1 88 ? -0.966 5.568 5.161 1.00 96.50 88 ILE A O 1
ATOM 714 N N . LYS A 1 89 ? 0.560 4.106 5.930 1.00 95.62 89 LYS A N 1
ATOM 715 C CA . LYS A 1 89 ? 1.424 4.186 4.739 1.00 95.62 89 LYS A CA 1
ATOM 716 C C . LYS A 1 89 ? 0.666 3.802 3.471 1.00 95.62 89 LYS A C 1
ATOM 718 O O . LYS A 1 89 ? 0.746 4.519 2.481 1.00 95.62 89 LYS A O 1
ATOM 723 N N . ILE A 1 90 ? -0.096 2.710 3.503 1.00 95.06 90 ILE A N 1
ATOM 724 C CA . ILE A 1 90 ? -0.905 2.278 2.358 1.00 95.06 90 ILE A CA 1
ATOM 725 C C . ILE A 1 90 ? -1.985 3.325 2.038 1.00 95.06 90 ILE A C 1
ATOM 727 O O . ILE A 1 90 ? -2.143 3.679 0.873 1.00 95.06 90 ILE A O 1
ATOM 731 N N . LYS A 1 91 ? -2.659 3.887 3.054 1.00 92.94 91 LYS A N 1
ATOM 732 C CA . LYS A 1 91 ? -3.686 4.936 2.899 1.00 92.94 91 LYS A CA 1
ATOM 733 C C . LYS A 1 91 ? -3.135 6.197 2.235 1.00 92.94 91 LYS A C 1
ATOM 735 O O . LYS A 1 91 ? -3.833 6.829 1.450 1.00 92.94 91 LYS A O 1
ATOM 740 N N . SER A 1 92 ? -1.885 6.552 2.520 1.00 90.69 92 SER A N 1
ATOM 741 C CA . SER A 1 92 ? -1.203 7.678 1.871 1.00 90.69 92 SER A CA 1
ATOM 742 C C . SER A 1 92 ? -0.812 7.404 0.416 1.00 90.69 92 SER A C 1
ATOM 744 O O . SER A 1 92 ? -0.592 8.349 -0.333 1.00 90.69 92 SER A O 1
ATOM 746 N N . LEU A 1 93 ? -0.704 6.135 0.013 1.00 89.44 93 LEU A N 1
ATOM 747 C CA . LEU A 1 93 ? -0.311 5.737 -1.341 1.00 89.44 93 LEU A CA 1
ATOM 748 C C . LEU A 1 93 ? -1.516 5.469 -2.246 1.00 89.44 93 LEU A C 1
ATOM 750 O O . LEU A 1 93 ? -1.442 5.688 -3.454 1.00 89.44 93 LEU A O 1
ATOM 754 N N . THR A 1 94 ? -2.617 4.969 -1.686 1.00 93.19 94 THR A N 1
ATOM 755 C CA . THR A 1 94 ? -3.813 4.622 -2.451 1.00 93.19 94 THR A CA 1
ATOM 756 C C . THR A 1 94 ? -5.084 4.713 -1.606 1.00 93.19 94 THR A C 1
ATOM 758 O O . THR A 1 94 ? -5.090 4.256 -0.466 1.00 93.19 94 THR A O 1
ATOM 761 N N . PRO A 1 95 ? -6.194 5.244 -2.149 1.00 94.12 95 PRO A N 1
ATOM 762 C CA . PRO A 1 95 ? -7.508 5.159 -1.533 1.00 94.12 95 PRO A CA 1
ATOM 763 C C . PRO A 1 95 ? -8.212 3.828 -1.842 1.00 94.12 95 PRO A C 1
ATOM 765 O O . PRO A 1 95 ? -9.313 3.609 -1.348 1.00 94.12 95 PRO A O 1
ATOM 768 N N . ILE A 1 96 ? -7.631 2.954 -2.676 1.00 94.69 96 ILE A N 1
ATOM 769 C CA . ILE A 1 96 ? -8.272 1.725 -3.164 1.00 94.69 96 ILE A CA 1
ATOM 770 C C . ILE A 1 96 ? -7.477 0.492 -2.732 1.00 94.69 96 ILE A C 1
ATOM 772 O O . ILE A 1 96 ? -6.266 0.420 -2.940 1.00 94.69 96 ILE A O 1
ATOM 776 N N . LEU A 1 97 ? -8.184 -0.518 -2.219 1.00 95.81 97 LEU A N 1
ATOM 777 C CA . LEU A 1 97 ? -7.656 -1.860 -1.976 1.00 95.81 97 LEU A CA 1
ATOM 778 C C . LEU A 1 97 ? -8.461 -2.903 -2.735 1.00 95.81 97 LEU A C 1
ATOM 780 O O . LEU A 1 97 ? -9.679 -2.819 -2.836 1.00 95.81 97 LEU A O 1
ATOM 784 N N . HIS A 1 98 ? -7.785 -3.937 -3.220 1.00 95.38 98 HIS A N 1
ATOM 785 C CA . HIS A 1 98 ? -8.473 -5.124 -3.710 1.00 95.38 98 HIS A CA 1
ATOM 786 C C . HIS A 1 98 ? -9.081 -5.915 -2.534 1.00 95.38 98 HIS A C 1
ATOM 788 O O . HIS A 1 98 ? -8.450 -6.040 -1.482 1.00 95.38 98 HIS A O 1
ATOM 794 N N . SER A 1 99 ? -10.261 -6.508 -2.726 1.00 96.38 99 SER A N 1
ATOM 795 C CA . SER A 1 99 ? -11.024 -7.259 -1.712 1.00 96.38 99 SER A CA 1
ATOM 796 C C . SER A 1 99 ? -10.197 -8.315 -0.969 1.00 96.38 99 SER A C 1
ATOM 798 O O . SER A 1 99 ? -10.233 -8.397 0.254 1.00 96.38 99 SER A O 1
ATOM 800 N N . HIS A 1 100 ? -9.373 -9.080 -1.686 1.00 94.94 100 HIS A N 1
ATOM 801 C CA . HIS A 1 100 ? -8.470 -10.064 -1.083 1.00 94.94 100 HIS A CA 1
ATOM 802 C C . HIS A 1 100 ? -7.432 -9.431 -0.137 1.00 94.94 100 HIS A C 1
ATOM 804 O O . HIS A 1 100 ? -7.189 -9.963 0.940 1.00 94.94 100 HIS A O 1
ATOM 810 N N . ILE A 1 101 ? -6.861 -8.274 -0.497 1.00 95.06 101 ILE A N 1
ATOM 811 C CA . ILE A 1 101 ? -5.891 -7.558 0.350 1.00 95.06 101 ILE A CA 1
ATOM 812 C C . ILE A 1 101 ? -6.599 -7.013 1.593 1.00 95.06 101 ILE A C 1
ATOM 814 O O . ILE A 1 101 ? -6.096 -7.166 2.703 1.00 95.06 101 ILE A O 1
ATOM 818 N N . TYR A 1 102 ? -7.789 -6.432 1.413 1.00 97.44 102 TYR A N 1
ATOM 819 C CA . TYR A 1 102 ? -8.635 -5.986 2.518 1.00 97.44 102 TYR A CA 1
ATOM 820 C C . TYR A 1 102 ? -8.925 -7.135 3.496 1.00 97.44 102 TYR A C 1
ATOM 822 O O . TYR A 1 102 ? -8.730 -6.979 4.697 1.00 97.44 102 TYR A O 1
ATOM 830 N N . ASN A 1 103 ? -9.304 -8.312 2.990 1.00 97.00 103 ASN A N 1
ATOM 831 C CA . ASN A 1 103 ? -9.609 -9.481 3.817 1.00 97.00 103 ASN A CA 1
ATOM 832 C C . ASN A 1 103 ? -8.379 -10.029 4.557 1.00 97.00 103 ASN A C 1
ATOM 834 O O . ASN A 1 103 ? -8.502 -10.409 5.720 1.00 97.00 103 ASN A O 1
ATOM 838 N N . ILE A 1 104 ? -7.195 -10.029 3.930 1.00 97.19 104 ILE A N 1
ATOM 839 C CA . ILE A 1 104 ? -5.934 -10.376 4.609 1.00 97.19 104 ILE A CA 1
ATOM 840 C C . ILE A 1 104 ? -5.696 -9.421 5.781 1.00 97.19 104 ILE A C 1
ATOM 842 O O . ILE A 1 104 ? -5.489 -9.868 6.907 1.00 97.19 104 ILE A O 1
ATOM 846 N N . LEU A 1 105 ? -5.784 -8.108 5.543 1.00 97.50 105 LEU A N 1
ATOM 847 C CA . LEU A 1 105 ? -5.596 -7.102 6.590 1.00 97.50 105 LEU A CA 1
ATOM 848 C C . LEU A 1 105 ? -6.655 -7.235 7.693 1.00 97.50 105 LEU A C 1
ATOM 850 O O . LEU A 1 105 ? -6.321 -7.149 8.870 1.00 97.50 105 LEU A O 1
ATOM 854 N N . LEU A 1 106 ? -7.914 -7.506 7.345 1.00 97.44 106 LEU A N 1
ATOM 855 C CA . LEU A 1 106 ? -8.992 -7.718 8.312 1.00 97.44 106 LEU A CA 1
ATOM 856 C C . LEU A 1 106 ? -8.750 -8.956 9.191 1.00 97.44 106 LEU A C 1
ATOM 858 O O . LEU A 1 106 ? -8.991 -8.912 10.402 1.00 97.44 106 LEU A O 1
ATOM 862 N N . SER A 1 107 ? -8.254 -10.045 8.600 1.00 97.00 107 SER A N 1
ATOM 863 C CA . SER A 1 107 ? -7.843 -11.250 9.325 1.00 97.00 107 SER A CA 1
ATOM 864 C C . SER A 1 107 ? -6.688 -10.944 10.278 1.00 97.00 107 SER A C 1
ATOM 866 O O . SER A 1 107 ? -6.757 -11.276 11.460 1.00 97.00 107 SER A O 1
ATOM 868 N N . GLU A 1 108 ? -5.669 -10.220 9.808 1.00 96.00 108 GLU A N 1
ATOM 869 C CA . GLU A 1 108 ? -4.544 -9.802 10.648 1.00 96.00 108 GLU A CA 1
ATOM 870 C C . GLU A 1 108 ? -4.986 -8.944 11.832 1.00 96.00 108 GLU A C 1
ATOM 872 O O . GLU A 1 108 ? -4.524 -9.163 12.952 1.00 96.00 108 GLU A O 1
ATOM 877 N N . ILE A 1 109 ? -5.925 -8.015 11.625 1.00 96.12 109 ILE A N 1
ATOM 878 C CA . ILE A 1 109 ? -6.504 -7.210 12.708 1.00 96.12 109 ILE A CA 1
ATOM 879 C C . ILE A 1 109 ? -7.250 -8.094 13.711 1.00 96.12 109 ILE A C 1
ATOM 881 O O . ILE A 1 109 ? -7.174 -7.866 14.917 1.00 96.12 109 ILE A O 1
ATOM 885 N N . SER A 1 110 ? -7.950 -9.123 13.236 1.00 93.12 110 SER A N 1
ATOM 886 C CA . SER A 1 110 ? -8.703 -10.043 14.096 1.00 93.12 110 SER A CA 1
ATOM 887 C C . SER A 1 110 ? -7.797 -10.847 15.034 1.00 93.12 110 SER A C 1
ATOM 889 O O . SER A 1 110 ? -8.250 -11.246 16.103 1.00 93.12 110 SER A O 1
ATOM 891 N N . ASN A 1 111 ? -6.515 -10.996 14.694 1.00 90.62 111 ASN A N 1
ATOM 892 C CA . ASN A 1 111 ? -5.499 -11.628 15.536 1.00 90.62 111 ASN A CA 1
ATOM 893 C C . ASN A 1 111 ? -4.788 -10.649 16.490 1.00 90.62 111 ASN A C 1
ATOM 895 O O . ASN A 1 111 ? -3.942 -11.070 17.276 1.00 90.62 111 ASN A O 1
ATOM 899 N N . LYS A 1 112 ? -5.097 -9.343 16.448 1.00 90.12 112 LYS A N 1
ATOM 900 C CA . LYS A 1 112 ? -4.520 -8.351 17.376 1.00 90.12 112 LYS A CA 1
ATOM 901 C C . LYS A 1 112 ? -5.306 -8.271 18.684 1.00 90.12 112 LYS A C 1
ATOM 903 O O . LYS A 1 112 ? -6.402 -8.831 18.805 1.00 90.12 112 LYS A O 1
ATOM 908 N N . ARG A 1 113 ? -4.743 -7.557 19.663 1.00 86.62 113 ARG A N 1
ATOM 909 C CA . ARG A 1 113 ? -5.392 -7.238 20.947 1.00 86.62 113 ARG A CA 1
ATOM 910 C C . ARG A 1 113 ? -6.755 -6.603 20.705 1.00 86.62 113 ARG A C 1
ATOM 912 O O . ARG A 1 113 ? -6.872 -5.752 19.826 1.00 86.62 113 ARG A O 1
ATOM 919 N N . VAL A 1 114 ? -7.772 -7.031 21.448 1.00 87.31 114 VAL A N 1
ATOM 920 C CA . VAL A 1 114 ? -9.179 -6.670 21.196 1.00 87.31 114 VAL A CA 1
ATOM 921 C C . VAL A 1 114 ? -9.382 -5.157 21.270 1.00 87.31 114 VAL A C 1
ATOM 923 O O . VAL A 1 114 ? -10.073 -4.596 20.425 1.00 87.31 114 VAL A O 1
ATOM 926 N N . GLU A 1 115 ? -8.699 -4.511 22.210 1.00 84.19 115 GLU A N 1
ATOM 927 C CA . GLU A 1 115 ? -8.679 -3.068 22.450 1.00 84.19 115 GLU A CA 1
ATOM 928 C C . GLU A 1 115 ? -8.185 -2.271 21.232 1.00 84.19 115 GLU A C 1
ATOM 930 O O . GLU A 1 115 ? -8.663 -1.171 20.971 1.00 84.19 115 GLU A O 1
ATOM 935 N N . ASP A 1 116 ? -7.248 -2.831 20.462 1.00 87.88 116 ASP A N 1
ATOM 936 C CA . ASP A 1 116 ? -6.625 -2.147 19.323 1.00 87.88 116 ASP A CA 1
ATOM 937 C C . ASP A 1 116 ? -7.442 -2.327 18.031 1.00 87.88 116 ASP A C 1
ATOM 939 O O . ASP A 1 116 ? -7.327 -1.538 17.085 1.00 87.88 116 ASP A O 1
ATOM 943 N N . ARG A 1 117 ? -8.285 -3.372 17.969 1.00 91.25 117 ARG A N 1
ATOM 944 C CA . ARG A 1 117 ? -8.992 -3.776 16.741 1.00 91.25 117 ARG A CA 1
ATOM 945 C C . ARG A 1 117 ? -9.883 -2.678 16.199 1.00 91.25 117 ARG A C 1
ATOM 947 O O . ARG A 1 117 ? -9.966 -2.541 14.982 1.00 91.25 117 ARG A O 1
ATOM 954 N N . TYR A 1 118 ? -10.553 -1.925 17.068 1.00 91.25 118 TYR A N 1
ATOM 955 C CA . TYR A 1 118 ? -11.463 -0.868 16.638 1.00 91.25 118 TYR A CA 1
ATOM 956 C C . TYR A 1 118 ? -10.729 0.193 15.812 1.00 91.25 118 TYR A C 1
ATOM 958 O O . TYR A 1 118 ? -11.111 0.464 14.675 1.00 91.25 118 TYR A O 1
ATOM 966 N N . ILE A 1 119 ? -9.624 0.728 16.339 1.00 91.44 119 ILE A N 1
ATOM 967 C CA . ILE A 1 119 ? -8.834 1.760 15.657 1.00 91.44 119 ILE A CA 1
ATOM 968 C C . ILE A 1 119 ? -8.265 1.225 14.342 1.00 91.44 119 ILE A C 1
ATOM 970 O O . ILE A 1 119 ? -8.378 1.883 13.307 1.00 91.44 119 ILE A O 1
ATOM 974 N N . LEU A 1 120 ? -7.714 0.010 14.354 1.00 95.56 120 LEU A N 1
ATOM 975 C CA . LEU A 1 120 ? -7.174 -0.624 13.151 1.00 95.56 120 LEU A CA 1
ATOM 976 C C . LEU A 1 120 ? -8.252 -0.833 12.073 1.00 95.56 120 LEU A C 1
ATOM 978 O O . LEU A 1 120 ? -8.032 -0.485 10.911 1.00 95.56 120 LEU A O 1
ATOM 982 N N . LYS A 1 121 ? -9.430 -1.350 12.451 1.00 96.25 121 LYS A N 1
ATOM 983 C CA . LYS A 1 121 ? -10.575 -1.523 11.540 1.00 96.25 121 LYS A CA 1
ATOM 984 C C . LYS A 1 121 ? -11.064 -0.187 11.007 1.00 96.25 121 LYS A C 1
ATOM 986 O O . LYS A 1 121 ? -11.347 -0.089 9.819 1.00 96.25 121 LYS A O 1
ATOM 991 N N . ASN A 1 122 ? -11.122 0.842 11.850 1.00 95.06 122 ASN A N 1
ATOM 992 C CA . ASN A 1 122 ? -11.532 2.169 11.421 1.00 95.06 122 ASN A CA 1
ATOM 993 C C . ASN A 1 122 ? -10.609 2.687 10.310 1.00 95.06 122 ASN A C 1
ATOM 995 O O . ASN A 1 122 ? -11.091 3.114 9.267 1.00 95.06 122 ASN A O 1
ATOM 999 N N . VAL A 1 123 ? -9.283 2.570 10.460 1.00 96.19 123 VAL A N 1
ATOM 1000 C CA . VAL A 1 123 ? -8.338 2.949 9.391 1.00 96.19 123 VAL A CA 1
ATOM 1001 C C . VAL A 1 123 ? -8.540 2.098 8.133 1.00 96.19 123 VAL A C 1
ATOM 1003 O O . VAL A 1 123 ? -8.615 2.660 7.041 1.00 96.19 123 VAL A O 1
ATOM 1006 N N . LEU A 1 124 ? -8.690 0.776 8.272 1.00 97.56 124 LEU A N 1
ATOM 1007 C CA . LEU A 1 124 ? -8.924 -0.141 7.148 1.00 97.56 124 LEU A CA 1
ATOM 1008 C C . LEU A 1 124 ? -10.247 0.137 6.401 1.00 97.56 124 LEU A C 1
ATOM 1010 O O . LEU A 1 124 ? -10.328 -0.063 5.194 1.00 97.56 124 LEU A O 1
ATOM 1014 N N . ASN A 1 125 ? -11.278 0.641 7.074 1.00 95.94 125 ASN A N 1
ATOM 1015 C CA . ASN A 1 125 ? -12.578 0.920 6.456 1.00 95.94 125 ASN A CA 1
ATOM 1016 C C . ASN A 1 125 ? -12.612 2.210 5.619 1.00 95.94 125 ASN A C 1
ATOM 1018 O O . ASN A 1 125 ? -13.614 2.477 4.966 1.00 95.94 125 ASN A O 1
ATOM 1022 N N . HIS A 1 126 ? -11.533 3.001 5.596 1.00 94.19 126 HIS A N 1
ATOM 1023 C CA . HIS A 1 126 ? -11.446 4.193 4.741 1.00 94.19 126 HIS A CA 1
ATOM 1024 C C . HIS A 1 126 ? -11.148 3.876 3.269 1.00 94.19 126 HIS A C 1
ATOM 1026 O O . HIS A 1 126 ? -11.206 4.779 2.436 1.00 94.19 126 HIS A O 1
ATOM 1032 N N . PHE A 1 127 ? -10.756 2.642 2.947 1.00 96.69 127 PHE A N 1
ATOM 1033 C CA . PHE A 1 127 ? -10.399 2.272 1.583 1.00 96.69 127 PHE A CA 1
ATOM 1034 C C . PHE A 1 127 ? -11.636 1.887 0.772 1.00 96.69 127 PHE A C 1
ATOM 1036 O O . PHE A 1 127 ? -12.478 1.111 1.220 1.00 96.69 127 PHE A O 1
ATOM 1043 N N . ASN A 1 128 ? -11.685 2.355 -0.471 1.00 95.94 128 ASN A N 1
ATOM 1044 C CA . ASN A 1 128 ? -12.612 1.844 -1.469 1.00 95.94 128 ASN A CA 1
ATOM 1045 C C . ASN A 1 128 ? -12.200 0.421 -1.860 1.00 95.94 128 ASN A C 1
ATOM 1047 O O . ASN A 1 128 ? -11.035 0.164 -2.178 1.00 95.94 128 ASN A O 1
ATOM 1051 N N . ILE A 1 129 ? -13.157 -0.506 -1.857 1.00 96.94 129 ILE A N 1
ATOM 1052 C CA . ILE A 1 129 ? -12.885 -1.919 -2.120 1.00 96.94 129 ILE A CA 1
ATOM 1053 C C . ILE A 1 129 ? -13.124 -2.227 -3.597 1.00 96.94 129 ILE A C 1
ATOM 1055 O O . ILE A 1 129 ? -14.238 -2.110 -4.105 1.00 96.94 129 ILE A O 1
ATOM 1059 N N . ARG A 1 130 ? -12.068 -2.668 -4.279 1.00 94.25 130 ARG A N 1
ATOM 1060 C CA . ARG A 1 130 ? -12.109 -3.173 -5.651 1.00 94.25 130 ARG A CA 1
ATOM 1061 C C . ARG A 1 130 ? -12.359 -4.679 -5.640 1.00 94.25 130 ARG A C 1
ATOM 1063 O O . ARG A 1 130 ? -11.700 -5.412 -4.902 1.00 94.25 130 ARG A O 1
ATOM 1070 N N . THR A 1 131 ? -13.310 -5.134 -6.446 1.00 94.44 131 THR A N 1
ATOM 1071 C CA . THR A 1 131 ? -13.797 -6.525 -6.454 1.00 94.44 131 THR A CA 1
ATOM 1072 C C . THR A 1 131 ? -13.516 -7.270 -7.758 1.00 94.44 131 THR A C 1
ATOM 1074 O O . THR A 1 131 ? -13.903 -8.430 -7.881 1.00 94.44 131 THR A O 1
ATOM 1077 N N . ASP A 1 132 ? -12.848 -6.625 -8.719 1.00 91.44 132 ASP A N 1
ATOM 1078 C CA . ASP A 1 132 ? -12.352 -7.281 -9.930 1.00 91.44 132 ASP A CA 1
ATOM 1079 C C . ASP A 1 132 ? -11.337 -8.376 -9.586 1.00 91.44 132 ASP A C 1
ATOM 1081 O O . ASP A 1 132 ? -10.863 -8.460 -8.464 1.00 91.44 132 ASP A O 1
ATOM 1085 N N . GLN A 1 133 ? -10.989 -9.245 -10.531 1.00 90.75 133 GLN A N 1
ATOM 1086 C CA . GLN A 1 133 ? -10.030 -10.309 -10.252 1.00 90.75 133 GLN A CA 1
ATOM 1087 C C . GLN A 1 133 ? -8.626 -9.735 -9.992 1.00 90.75 133 GLN A C 1
ATOM 1089 O O . GLN A 1 133 ? -8.050 -9.070 -10.853 1.00 90.75 133 GLN A O 1
ATOM 1094 N N . LEU A 1 134 ? -8.027 -10.050 -8.837 1.00 92.56 134 LEU A N 1
ATOM 1095 C CA . LEU A 1 134 ? -6.616 -9.754 -8.584 1.00 92.56 134 LEU A CA 1
ATOM 1096 C C . LEU A 1 134 ? -5.745 -10.501 -9.608 1.00 92.56 134 LEU A C 1
ATOM 1098 O O . LEU A 1 134 ? -5.772 -11.737 -9.625 1.00 92.56 134 LEU A O 1
ATOM 1102 N N . PRO A 1 135 ? -4.885 -9.817 -10.385 1.00 94.00 135 PRO A N 1
ATOM 1103 C CA . PRO A 1 135 ? -3.982 -10.481 -11.322 1.00 94.00 135 PRO A CA 1
ATOM 1104 C C . PRO A 1 135 ? -2.764 -11.103 -10.604 1.00 94.00 135 PRO A C 1
ATOM 1106 O O . PRO A 1 135 ? -1.631 -11.000 -11.068 1.00 94.00 135 PRO A O 1
ATOM 1109 N N . GLY A 1 136 ? -2.974 -11.747 -9.450 1.00 93.69 136 GLY A N 1
ATOM 1110 C CA . GLY A 1 136 ? -1.925 -12.186 -8.522 1.00 93.69 136 GLY A CA 1
ATOM 1111 C C . GLY A 1 136 ? -0.955 -13.208 -9.117 1.00 93.69 136 GLY A C 1
ATOM 1112 O O . GLY A 1 136 ? 0.254 -13.084 -8.937 1.00 93.69 136 GLY A O 1
ATOM 1113 N N . VAL A 1 137 ? -1.459 -14.174 -9.893 1.00 95.25 137 VAL A N 1
ATOM 1114 C CA . VAL A 1 137 ? -0.610 -15.165 -10.582 1.00 95.25 137 VAL A CA 1
ATOM 1115 C C . VAL A 1 137 ? 0.290 -14.488 -11.618 1.00 95.25 137 VAL A C 1
ATOM 1117 O O . VAL A 1 137 ? 1.479 -14.796 -11.698 1.00 95.25 137 VAL A O 1
ATOM 1120 N N . ASN A 1 138 ? -0.255 -13.538 -12.384 1.00 97.25 138 ASN A N 1
ATOM 1121 C CA . ASN A 1 138 ? 0.515 -12.779 -13.367 1.00 97.25 138 ASN A CA 1
ATOM 1122 C C . ASN A 1 138 ? 1.558 -11.895 -12.674 1.00 97.25 138 ASN A C 1
ATOM 1124 O O . ASN A 1 138 ? 2.714 -11.909 -13.086 1.00 97.25 138 ASN A O 1
ATOM 1128 N N . LEU A 1 139 ? 1.191 -11.207 -11.586 1.00 97.50 139 LEU A N 1
ATOM 1129 C CA . LEU A 1 139 ? 2.126 -10.425 -10.769 1.00 97.50 139 LEU A CA 1
ATOM 1130 C C . LEU A 1 139 ? 3.297 -11.279 -10.273 1.00 97.50 139 LEU A C 1
ATOM 1132 O O . LEU A 1 139 ? 4.446 -10.881 -10.443 1.00 97.50 139 LEU A O 1
ATOM 1136 N N . MET A 1 140 ? 3.022 -12.468 -9.729 1.00 97.25 140 MET A N 1
ATOM 1137 C CA . MET A 1 140 ? 4.062 -13.370 -9.230 1.00 97.25 140 MET A CA 1
ATOM 1138 C C . MET A 1 140 ? 5.020 -13.806 -10.346 1.00 97.25 140 MET A C 1
ATOM 1140 O O . MET A 1 140 ? 6.233 -13.668 -10.207 1.00 97.25 140 MET A O 1
ATOM 1144 N N . LYS A 1 141 ? 4.486 -14.273 -11.483 1.00 97.88 141 LYS A N 1
ATOM 1145 C CA . LYS A 1 141 ? 5.303 -14.716 -12.625 1.00 97.88 141 LYS A CA 1
ATOM 1146 C C . LYS A 1 141 ? 6.156 -13.587 -13.201 1.00 97.88 141 LYS A C 1
ATOM 1148 O O . LYS A 1 141 ? 7.318 -13.801 -13.538 1.00 97.88 141 LYS A O 1
ATOM 1153 N N . LEU A 1 142 ? 5.584 -12.390 -13.334 1.00 97.88 142 LEU A N 1
ATOM 1154 C CA . LEU A 1 142 ? 6.301 -11.220 -13.840 1.00 97.88 142 LEU A CA 1
ATOM 1155 C C . LEU A 1 142 ? 7.406 -10.797 -12.867 1.00 97.88 142 LEU A C 1
ATOM 1157 O O . LEU A 1 142 ? 8.538 -10.592 -13.302 1.00 97.88 142 LEU A O 1
ATOM 1161 N N . GLN A 1 143 ? 7.113 -10.740 -11.564 1.00 96.31 143 GLN A N 1
ATOM 1162 C CA . GLN A 1 143 ? 8.103 -10.412 -10.540 1.00 96.31 143 GLN A CA 1
ATOM 1163 C C . GLN A 1 143 ? 9.242 -11.435 -10.506 1.00 96.31 143 GLN A C 1
ATOM 1165 O O . GLN A 1 143 ? 10.404 -11.045 -10.428 1.00 96.31 143 GLN A O 1
ATOM 1170 N N . GLU A 1 144 ? 8.936 -12.727 -10.635 1.00 95.75 144 GLU A N 1
ATOM 1171 C CA . GLU A 1 144 ? 9.945 -13.782 -10.739 1.00 95.75 144 GLU A CA 1
ATOM 1172 C C . GLU A 1 144 ? 10.879 -13.552 -11.933 1.00 95.75 144 GLU A C 1
ATOM 1174 O O . GLU A 1 144 ? 12.101 -13.632 -11.788 1.00 95.75 144 GLU A O 1
ATOM 1179 N N . CYS A 1 145 ? 10.324 -13.224 -13.103 1.00 95.81 145 CYS A N 1
ATOM 1180 C CA . CYS A 1 145 ? 11.133 -12.967 -14.289 1.00 95.81 145 CYS A CA 1
ATOM 1181 C C . CYS A 1 145 ? 12.020 -11.726 -14.128 1.00 95.81 145 CYS A C 1
ATOM 1183 O O . CYS A 1 145 ? 13.173 -11.761 -14.551 1.00 95.81 145 CYS A O 1
ATOM 1185 N N . ILE A 1 146 ? 11.518 -10.661 -13.492 1.00 93.19 146 ILE A N 1
ATOM 1186 C CA . ILE A 1 146 ? 12.305 -9.455 -13.181 1.00 93.19 146 ILE A CA 1
ATOM 1187 C C . ILE A 1 146 ? 13.462 -9.816 -12.250 1.00 93.19 146 ILE A C 1
ATOM 1189 O O . ILE A 1 146 ? 14.615 -9.518 -12.551 1.00 93.19 146 ILE A O 1
ATOM 1193 N N . THR A 1 147 ? 13.169 -10.505 -11.145 1.00 91.75 147 THR A N 1
ATOM 1194 C CA . THR A 1 147 ? 14.165 -10.884 -10.136 1.00 91.75 147 THR A CA 1
ATOM 1195 C C . THR A 1 147 ? 15.254 -11.792 -10.709 1.00 91.75 147 THR A C 1
ATOM 1197 O O . THR A 1 147 ? 16.416 -11.658 -10.337 1.00 91.75 147 THR A O 1
ATOM 1200 N N . LYS A 1 148 ? 14.897 -12.704 -11.620 1.00 92.75 148 LYS A N 1
ATOM 1201 C CA . LYS A 1 148 ? 15.830 -13.671 -12.221 1.00 92.75 148 LYS A CA 1
ATOM 1202 C C . LYS A 1 148 ? 16.447 -13.211 -13.550 1.00 92.75 148 LYS A C 1
ATOM 1204 O O . LYS A 1 148 ? 17.297 -13.916 -14.084 1.00 92.75 148 LYS A O 1
ATOM 1209 N N . GLY A 1 149 ? 16.026 -12.075 -14.111 1.00 92.31 149 GLY A N 1
ATOM 1210 C CA . GLY A 1 149 ? 16.474 -11.622 -15.435 1.00 92.31 149 GLY A CA 1
ATOM 1211 C C . GLY A 1 149 ? 16.027 -12.534 -16.589 1.00 92.31 149 GLY A C 1
ATOM 1212 O O . GLY A 1 149 ? 16.765 -12.722 -17.558 1.00 92.31 149 GLY A O 1
ATOM 1213 N N . LEU A 1 150 ? 14.830 -13.122 -16.487 1.00 95.44 150 LEU A N 1
ATOM 1214 C CA . LEU A 1 150 ? 14.263 -14.047 -17.475 1.00 95.44 150 LEU A CA 1
ATOM 1215 C C . LEU A 1 150 ? 13.364 -13.332 -18.480 1.00 95.44 150 LEU A C 1
ATOM 1217 O O . LEU A 1 150 ? 12.609 -12.428 -18.126 1.00 95.44 150 LEU A O 1
ATOM 1221 N N . LYS A 1 151 ? 13.379 -13.776 -19.739 1.00 96.31 151 LYS A N 1
ATOM 1222 C CA . LYS A 1 151 ? 12.362 -13.358 -20.713 1.00 96.31 151 LYS A CA 1
ATOM 1223 C C . LYS A 1 151 ? 11.002 -13.918 -20.313 1.00 96.31 151 LYS A C 1
ATOM 1225 O O . LYS A 1 151 ? 10.890 -14.999 -19.736 1.00 96.31 151 LYS A O 1
ATOM 1230 N N . VAL A 1 152 ? 9.951 -13.213 -20.707 1.00 97.25 152 VAL A N 1
ATOM 1231 C CA . VAL A 1 152 ? 8.576 -13.631 -20.446 1.00 97.25 152 VAL A CA 1
ATOM 1232 C C . VAL A 1 152 ? 7.754 -13.548 -21.721 1.00 97.25 152 VAL A C 1
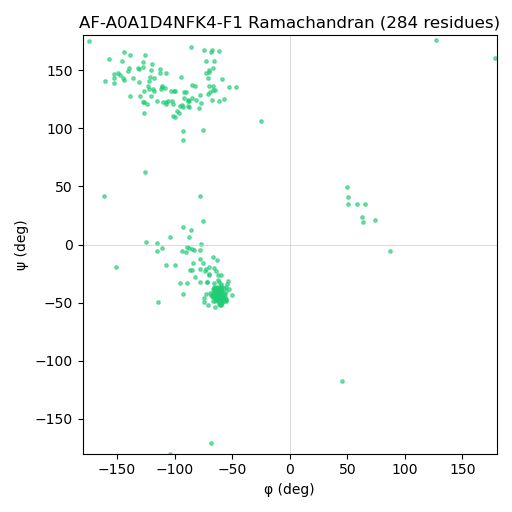ATOM 1234 O O . VAL A 1 152 ? 7.913 -12.626 -22.520 1.00 97.25 152 VAL A O 1
ATOM 1237 N N . ARG A 1 153 ? 6.881 -14.533 -21.939 1.00 97.81 153 ARG A N 1
ATOM 1238 C CA . ARG A 1 153 ? 5.852 -14.460 -22.972 1.00 97.81 153 ARG A CA 1
ATOM 1239 C C . ARG A 1 153 ? 4.568 -13.924 -22.353 1.00 97.81 153 ARG A C 1
ATOM 1241 O O . ARG A 1 153 ? 4.025 -14.562 -21.455 1.00 97.81 153 ARG A O 1
ATOM 1248 N N . ILE A 1 154 ? 4.081 -12.799 -22.860 1.00 97.81 154 ILE A N 1
ATOM 1249 C CA . ILE A 1 154 ? 2.814 -12.185 -22.451 1.00 97.81 154 ILE A CA 1
ATOM 1250 C C . ILE A 1 154 ? 1.800 -12.234 -23.592 1.00 97.81 154 ILE A C 1
ATOM 1252 O O . ILE A 1 154 ? 2.182 -12.212 -24.767 1.00 97.81 154 ILE A O 1
ATOM 1256 N N . SER A 1 155 ? 0.515 -12.294 -23.246 1.00 96.88 155 SER A N 1
ATOM 1257 C CA . SER A 1 155 ? -0.586 -12.246 -24.212 1.00 96.88 155 SER A CA 1
ATOM 1258 C C . SER A 1 155 ? -1.594 -11.169 -23.827 1.00 96.88 155 SER A C 1
ATOM 1260 O O . SER A 1 155 ? -2.121 -11.233 -22.726 1.00 96.88 155 SER A O 1
ATOM 1262 N N . PHE A 1 156 ? -1.865 -10.200 -24.703 1.00 91.50 156 PHE A N 1
ATOM 1263 C CA . PHE A 1 156 ? -2.858 -9.134 -24.447 1.00 91.50 156 PHE A CA 1
ATOM 1264 C C . PHE A 1 156 ? -3.526 -8.571 -25.714 1.00 91.50 156 PHE A C 1
ATOM 1266 O O . PHE A 1 156 ? -4.591 -7.993 -25.603 1.00 91.50 156 PHE A O 1
ATOM 1273 N N . ASN A 1 157 ? -2.926 -8.760 -26.900 1.00 91.19 157 ASN A N 1
ATOM 1274 C CA . ASN A 1 157 ? -3.490 -8.499 -28.243 1.00 91.19 157 ASN A CA 1
ATOM 1275 C C . ASN A 1 157 ? -2.679 -9.277 -29.304 1.00 91.19 157 ASN A C 1
ATOM 1277 O O . ASN A 1 157 ? -2.261 -8.760 -30.335 1.00 91.19 157 ASN A O 1
ATOM 1281 N N . GLY A 1 158 ? -2.334 -10.519 -28.972 1.00 92.81 158 GLY A N 1
ATOM 1282 C CA . GLY A 1 158 ? -1.259 -11.275 -29.614 1.00 92.81 158 GLY A CA 1
ATOM 1283 C C . GLY A 1 158 ? -0.286 -11.814 -28.572 1.00 92.81 158 GLY A C 1
ATOM 1284 O O . GLY A 1 158 ? -0.456 -11.558 -27.379 1.00 92.81 158 GLY A O 1
ATOM 1285 N N . LYS A 1 159 ? 0.706 -12.591 -29.013 1.00 96.19 159 LYS A N 1
ATOM 1286 C CA . LYS A 1 159 ? 1.710 -13.221 -28.144 1.00 96.19 159 LYS A CA 1
ATOM 1287 C C . LYS A 1 159 ? 3.064 -12.570 -28.369 1.00 96.19 159 LYS A C 1
ATOM 1289 O O . LYS A 1 159 ? 3.598 -12.633 -29.471 1.00 96.19 159 LYS A O 1
ATOM 1294 N N . PHE A 1 160 ? 3.645 -12.033 -27.306 1.00 95.94 160 PHE A N 1
ATOM 1295 C CA . PHE A 1 160 ? 4.906 -11.301 -27.365 1.00 95.94 160 PHE A CA 1
ATOM 1296 C C . PHE A 1 160 ? 5.916 -11.940 -26.427 1.00 95.94 160 PHE A C 1
ATOM 1298 O O . PHE A 1 160 ? 5.573 -12.286 -25.300 1.00 95.94 160 PHE A O 1
ATOM 1305 N N . VAL A 1 161 ? 7.156 -12.101 -26.884 1.00 96.56 161 VAL A N 1
ATOM 1306 C CA . VAL A 1 161 ? 8.286 -12.454 -26.018 1.00 96.56 161 VAL A CA 1
ATOM 1307 C C . VAL A 1 161 ? 9.025 -11.169 -25.692 1.00 96.56 161 VAL A C 1
ATOM 1309 O O . VAL A 1 161 ? 9.571 -10.531 -26.589 1.00 96.56 161 VAL A O 1
ATOM 1312 N N . VAL A 1 162 ? 9.023 -10.793 -24.419 1.00 95.88 162 VAL A N 1
ATOM 1313 C CA . VAL A 1 162 ? 9.489 -9.486 -23.953 1.00 95.88 162 VAL A CA 1
ATOM 1314 C C . VAL A 1 162 ? 10.546 -9.635 -22.865 1.00 95.88 162 VAL A C 1
ATOM 1316 O O . VAL A 1 162 ? 10.691 -10.700 -22.251 1.00 95.88 162 VAL A O 1
ATOM 1319 N N . LYS A 1 163 ? 11.289 -8.554 -22.622 1.00 94.94 163 LYS A N 1
ATOM 1320 C CA . LYS A 1 163 ? 12.221 -8.449 -21.496 1.00 94.94 163 LYS A CA 1
ATOM 1321 C C . LYS A 1 163 ? 11.546 -7.657 -20.372 1.00 94.94 163 LYS A C 1
ATOM 1323 O O . LYS A 1 163 ? 11.316 -6.461 -20.552 1.00 94.94 163 LYS A O 1
ATOM 1328 N N . PRO A 1 164 ? 11.178 -8.295 -19.253 1.00 94.62 164 PRO A N 1
ATOM 1329 C CA . PRO A 1 164 ? 10.516 -7.617 -18.148 1.00 94.62 164 PRO A CA 1
ATOM 1330 C C . PRO A 1 164 ? 11.487 -6.675 -17.432 1.00 94.62 164 PRO A C 1
ATOM 1332 O O . PRO A 1 164 ? 12.629 -7.050 -17.174 1.00 94.62 164 PRO A O 1
ATOM 1335 N N . LEU A 1 165 ? 11.037 -5.461 -17.108 1.00 90.88 165 LEU A N 1
ATOM 1336 C CA . LEU A 1 165 ? 11.883 -4.437 -16.485 1.00 90.88 165 LEU A CA 1
ATOM 1337 C C . LEU A 1 165 ? 11.440 -4.093 -15.070 1.00 90.88 165 LEU A C 1
ATOM 1339 O O . LEU A 1 165 ? 12.269 -4.070 -14.164 1.00 90.88 165 LEU A O 1
ATOM 1343 N N . SER A 1 166 ? 10.153 -3.817 -14.873 1.00 91.19 166 SER A N 1
ATOM 1344 C CA . SER A 1 166 ? 9.628 -3.450 -13.560 1.00 91.19 166 SER A CA 1
ATOM 1345 C C . SER A 1 166 ? 8.134 -3.730 -13.435 1.00 91.19 166 SER A C 1
ATOM 1347 O O . SER A 1 166 ? 7.401 -3.846 -14.421 1.00 91.19 166 SER A O 1
ATOM 1349 N N . LEU A 1 167 ? 7.700 -3.829 -12.181 1.00 93.19 167 LEU A N 1
ATOM 1350 C CA . LEU A 1 167 ? 6.307 -3.750 -11.772 1.00 93.19 167 LEU A CA 1
ATOM 1351 C C . LEU A 1 167 ? 6.161 -2.540 -10.857 1.00 93.19 167 LEU A C 1
ATOM 1353 O O . LEU A 1 167 ? 6.951 -2.362 -9.930 1.00 93.19 167 LEU A O 1
ATOM 1357 N N . MET A 1 168 ? 5.155 -1.712 -11.109 1.00 89.88 168 MET A N 1
ATOM 1358 C CA . MET A 1 168 ? 4.883 -0.523 -10.307 1.00 89.88 168 MET A CA 1
ATOM 1359 C C . MET A 1 168 ? 3.391 -0.399 -10.032 1.00 89.88 168 MET A C 1
ATOM 1361 O O . MET A 1 168 ? 2.568 -0.707 -10.889 1.00 89.88 168 MET A O 1
ATOM 1365 N N . TYR A 1 169 ? 3.034 0.070 -8.838 1.00 89.62 169 TYR A N 1
ATOM 1366 C CA . TYR A 1 169 ? 1.659 0.446 -8.532 1.00 89.62 169 TYR A CA 1
ATOM 1367 C C . TYR A 1 169 ? 1.500 1.954 -8.724 1.00 89.62 169 TYR A C 1
ATOM 1369 O O . TYR A 1 169 ? 2.115 2.735 -8.000 1.00 89.62 169 TYR A O 1
ATOM 1377 N N . MET A 1 170 ? 0.714 2.359 -9.719 1.00 86.81 170 MET A N 1
ATOM 1378 C CA . MET A 1 170 ? 0.498 3.761 -10.088 1.00 86.81 170 MET A CA 1
ATOM 1379 C C . MET A 1 170 ? -0.923 3.942 -10.615 1.00 86.81 170 MET A C 1
ATOM 1381 O O . MET A 1 170 ? -1.460 3.051 -11.273 1.00 86.81 170 MET A O 1
ATOM 1385 N N . HIS A 1 171 ? -1.533 5.099 -10.348 1.00 86.31 171 HIS A N 1
ATOM 1386 C CA . HIS A 1 171 ? -2.911 5.399 -10.772 1.00 86.31 171 HIS A CA 1
ATOM 1387 C C . HIS A 1 171 ? -3.907 4.289 -10.387 1.00 86.31 171 HIS A C 1
ATOM 1389 O O . HIS A 1 171 ? -4.774 3.901 -11.167 1.00 86.31 171 HIS A O 1
ATOM 1395 N N . TYR A 1 172 ? -3.737 3.764 -9.172 1.00 90.00 172 TYR A N 1
ATOM 1396 C CA . TYR A 1 172 ? -4.573 2.726 -8.564 1.00 90.00 172 TYR A CA 1
ATOM 1397 C C . TYR A 1 172 ? -4.564 1.364 -9.274 1.00 90.00 172 TYR A C 1
ATOM 1399 O O . TYR A 1 172 ? -5.456 0.538 -9.054 1.00 90.00 172 TYR A O 1
ATOM 1407 N N . ASP A 1 173 ? -3.543 1.101 -10.093 1.00 92.56 173 ASP A N 1
ATOM 1408 C CA . ASP A 1 173 ? -3.379 -0.163 -10.803 1.00 92.56 173 ASP A CA 1
ATOM 1409 C C . ASP A 1 173 ? -1.927 -0.649 -10.819 1.00 92.56 173 ASP A C 1
ATOM 1411 O O . ASP A 1 173 ? -0.987 0.110 -10.577 1.00 92.56 173 ASP A O 1
ATOM 1415 N N . TYR A 1 174 ? -1.753 -1.934 -11.122 1.00 94.25 174 TYR A N 1
ATOM 1416 C CA . TYR A 1 174 ? -0.437 -2.525 -11.329 1.00 94.25 174 TYR A CA 1
ATOM 1417 C C . TYR A 1 174 ? -0.034 -2.374 -12.791 1.00 94.25 174 TYR A C 1
ATOM 1419 O O . TYR A 1 174 ? -0.721 -2.869 -13.685 1.00 94.25 174 TYR A O 1
ATOM 1427 N N . TRP A 1 175 ? 1.107 -1.745 -13.022 1.00 94.38 175 TRP A N 1
ATOM 1428 C CA . TRP A 1 175 ? 1.703 -1.545 -14.332 1.00 94.38 175 TRP A CA 1
ATOM 1429 C C . TRP A 1 175 ? 2.933 -2.423 -14.488 1.00 94.38 175 TRP A C 1
ATOM 1431 O O . TRP A 1 175 ? 3.772 -2.510 -13.591 1.00 94.38 175 TRP A O 1
ATOM 1441 N N . PHE A 1 176 ? 3.026 -3.070 -15.643 1.00 95.81 176 PHE A N 1
ATOM 1442 C CA . PHE A 1 176 ? 4.175 -3.846 -16.065 1.00 95.81 176 PHE A CA 1
ATOM 1443 C C . PHE A 1 176 ? 4.912 -3.105 -17.170 1.00 95.81 176 PHE A C 1
ATOM 1445 O O . PHE A 1 176 ? 4.336 -2.854 -18.230 1.00 95.81 176 PHE A O 1
ATOM 1452 N N . THR A 1 177 ? 6.183 -2.800 -16.925 1.00 93.62 177 THR A N 1
ATOM 1453 C CA . THR A 1 177 ? 7.070 -2.155 -17.894 1.00 93.62 177 THR A CA 1
ATOM 1454 C C . THR A 1 177 ? 8.021 -3.189 -18.481 1.00 93.62 177 THR A C 1
ATOM 1456 O O . THR A 1 177 ? 8.641 -3.974 -17.756 1.00 93.62 177 THR A O 1
ATOM 1459 N N . TYR A 1 178 ? 8.145 -3.197 -19.806 1.00 94.06 178 TYR A N 1
ATOM 1460 C CA . TYR A 1 178 ? 8.933 -4.181 -20.541 1.00 94.06 178 TYR A CA 1
ATOM 1461 C C . TYR A 1 178 ? 9.599 -3.586 -21.780 1.00 94.06 178 TYR A C 1
ATOM 1463 O O . TYR A 1 178 ? 9.149 -2.580 -22.322 1.00 94.06 178 TYR A O 1
ATOM 1471 N N . GLU A 1 179 ? 10.667 -4.233 -22.247 1.00 93.06 179 GLU A N 1
ATOM 1472 C CA . GLU A 1 179 ? 11.266 -3.951 -23.552 1.00 93.06 179 GLU A CA 1
ATOM 1473 C C . GLU A 1 179 ? 10.805 -4.970 -24.591 1.00 93.06 179 GLU A C 1
ATOM 1475 O O . GLU A 1 179 ? 10.849 -6.187 -24.360 1.00 93.06 179 GLU A O 1
ATOM 1480 N N . TYR A 1 180 ? 10.389 -4.453 -25.742 1.00 93.19 180 TYR A N 1
ATOM 1481 C CA . TYR A 1 180 ? 10.066 -5.224 -26.930 1.00 93.19 180 TYR A CA 1
ATOM 1482 C C . TYR A 1 180 ? 10.608 -4.497 -28.165 1.00 93.19 180 TYR A C 1
ATOM 1484 O O . TYR A 1 180 ? 10.356 -3.311 -28.359 1.00 93.19 180 TYR A O 1
ATOM 1492 N N . ASN A 1 181 ? 11.377 -5.206 -28.997 1.00 89.75 181 ASN A N 1
ATOM 1493 C CA . ASN A 1 181 ? 11.990 -4.686 -30.226 1.00 89.75 181 ASN A CA 1
ATOM 1494 C C . ASN A 1 181 ? 12.785 -3.371 -30.062 1.00 89.75 181 ASN A C 1
ATOM 1496 O O . ASN A 1 181 ? 12.838 -2.549 -30.969 1.00 89.75 181 ASN A O 1
ATOM 1500 N N . GLY A 1 182 ? 13.448 -3.186 -28.920 1.00 86.75 182 GLY A N 1
ATOM 1501 C CA . GLY A 1 182 ? 14.261 -2.007 -28.618 1.00 86.75 182 GLY A CA 1
ATOM 1502 C C . GLY A 1 182 ? 13.488 -0.839 -28.006 1.00 86.75 182 GLY A C 1
ATOM 1503 O O . GLY A 1 182 ? 14.123 0.119 -27.571 1.00 86.75 182 GLY A O 1
ATOM 1504 N N . SER A 1 183 ? 12.162 -0.930 -27.897 1.00 88.56 183 SER A N 1
ATOM 1505 C CA . SER A 1 183 ? 11.304 0.103 -27.313 1.00 88.56 183 SER A CA 1
ATOM 1506 C C . SER A 1 183 ? 10.772 -0.311 -25.942 1.00 88.56 183 SER A C 1
ATOM 1508 O O . SER A 1 183 ? 10.552 -1.494 -25.673 1.00 88.56 183 SER A O 1
ATOM 1510 N N . ILE A 1 184 ? 10.589 0.673 -25.057 1.00 91.00 184 ILE A N 1
ATOM 1511 C CA . ILE A 1 184 ? 9.993 0.466 -23.734 1.00 91.00 184 ILE A CA 1
ATOM 1512 C C . ILE A 1 184 ? 8.490 0.692 -23.818 1.00 91.00 184 ILE A C 1
ATOM 1514 O O . ILE A 1 184 ? 8.036 1.712 -24.329 1.00 91.00 184 ILE A O 1
ATOM 1518 N N . HIS A 1 185 ? 7.737 -0.253 -23.273 1.00 92.81 185 HIS A N 1
ATOM 1519 C CA . HIS A 1 185 ? 6.284 -0.227 -23.216 1.00 92.81 185 HIS A CA 1
ATOM 1520 C C . HIS A 1 185 ? 5.817 -0.444 -21.782 1.00 92.81 185 HIS A C 1
ATOM 1522 O O . HIS A 1 185 ? 6.521 -1.059 -20.977 1.00 92.81 185 HIS A O 1
ATOM 1528 N N . ASN A 1 186 ? 4.603 0.010 -21.484 1.00 93.38 186 ASN A N 1
ATOM 1529 C CA . ASN A 1 186 ? 3.897 -0.329 -20.261 1.00 93.38 186 ASN A CA 1
ATOM 1530 C C . ASN A 1 186 ? 2.497 -0.873 -20.582 1.00 93.38 186 ASN A C 1
ATOM 1532 O O . ASN A 1 186 ? 1.912 -0.595 -21.627 1.00 93.38 186 ASN A O 1
ATOM 1536 N N . ILE A 1 187 ? 1.980 -1.715 -19.695 1.00 95.50 187 ILE A N 1
ATOM 1537 C CA . ILE A 1 187 ? 0.613 -2.234 -19.766 1.00 95.50 187 ILE A CA 1
ATOM 1538 C C . ILE A 1 187 ? 0.098 -2.482 -18.354 1.00 95.50 187 ILE A C 1
ATOM 1540 O O . ILE A 1 187 ? 0.870 -2.851 -17.464 1.00 95.50 187 ILE A O 1
ATOM 1544 N N . LYS A 1 188 ? -1.206 -2.314 -18.129 1.00 95.75 188 LYS A N 1
ATOM 1545 C CA . LYS A 1 188 ? -1.818 -2.747 -16.874 1.00 95.75 188 LYS A CA 1
ATOM 1546 C C . LYS A 1 188 ? -1.767 -4.267 -16.796 1.00 95.75 188 LYS A C 1
ATOM 1548 O O . LYS A 1 188 ? -2.151 -4.960 -17.733 1.00 95.75 188 LYS A O 1
ATOM 1553 N N . VAL A 1 189 ? -1.339 -4.809 -15.662 1.00 97.06 189 VAL A N 1
ATOM 1554 C CA . VAL A 1 189 ? -1.180 -6.263 -15.496 1.00 97.06 189 VAL A CA 1
ATOM 1555 C C . VAL A 1 189 ? -2.516 -6.993 -15.659 1.00 97.06 189 VAL A C 1
ATOM 1557 O O . VAL A 1 189 ? -2.550 -8.110 -16.170 1.00 97.06 189 VAL A O 1
ATOM 1560 N N . ARG A 1 190 ? -3.623 -6.352 -15.269 1.00 94.25 190 ARG A N 1
ATOM 1561 C CA . ARG A 1 190 ? -4.980 -6.887 -15.445 1.00 94.25 190 ARG A CA 1
ATOM 1562 C C . ARG A 1 190 ? -5.424 -7.020 -16.905 1.00 94.25 190 ARG A C 1
ATOM 1564 O O . ARG A 1 190 ? -6.326 -7.802 -17.174 1.00 94.25 190 ARG A O 1
ATOM 1571 N N . ASP A 1 191 ? -4.782 -6.306 -17.828 1.00 95.38 191 ASP A N 1
ATOM 1572 C CA . ASP A 1 191 ? -5.078 -6.395 -19.260 1.00 95.38 191 ASP A CA 1
ATOM 1573 C C . ASP A 1 191 ? -4.264 -7.530 -19.930 1.00 95.38 191 ASP A C 1
ATOM 1575 O O . ASP A 1 191 ? -4.432 -7.815 -21.115 1.00 95.38 191 ASP A O 1
ATOM 1579 N N . ILE A 1 192 ? -3.385 -8.215 -19.180 1.00 96.94 192 ILE A N 1
ATOM 1580 C CA . ILE A 1 192 ? -2.619 -9.374 -19.655 1.00 96.94 192 ILE A CA 1
ATOM 1581 C C . ILE A 1 192 ? -3.419 -10.663 -19.426 1.00 96.94 192 ILE A C 1
ATOM 1583 O O . ILE A 1 192 ? -3.682 -11.061 -18.293 1.00 96.94 192 ILE A O 1
ATOM 1587 N N . ILE A 1 193 ? -3.718 -11.363 -20.518 1.00 95.19 193 ILE A N 1
ATOM 1588 C CA . ILE A 1 193 ? -4.491 -12.611 -20.564 1.00 95.19 193 ILE A CA 1
ATOM 1589 C C . ILE A 1 193 ? -3.671 -13.805 -20.051 1.00 95.19 193 ILE A C 1
ATOM 1591 O O . ILE A 1 193 ? -4.167 -14.607 -19.266 1.00 95.19 193 ILE A O 1
ATOM 1595 N N . ASP A 1 194 ? -2.417 -13.947 -20.492 1.00 95.75 194 ASP A N 1
ATOM 1596 C CA . ASP A 1 194 ? -1.539 -15.064 -20.103 1.00 95.75 194 ASP A CA 1
ATOM 1597 C C . ASP A 1 194 ? -0.089 -14.600 -19.955 1.00 95.75 194 ASP A C 1
ATOM 1599 O O . ASP A 1 194 ? 0.408 -13.807 -20.760 1.00 95.75 194 ASP A O 1
ATOM 1603 N N . VAL A 1 195 ? 0.592 -15.152 -18.951 1.00 97.69 195 VAL A N 1
ATOM 1604 C CA . VAL A 1 195 ? 2.013 -14.941 -18.667 1.00 97.69 195 VAL A CA 1
ATOM 1605 C C . VAL A 1 195 ? 2.700 -16.301 -18.580 1.00 97.69 195 VAL A C 1
ATOM 1607 O O . VAL A 1 195 ? 2.353 -17.140 -17.740 1.00 97.69 195 VAL A O 1
ATOM 1610 N N . ARG A 1 196 ? 3.723 -16.512 -19.415 1.00 97.31 196 ARG A N 1
ATOM 1611 C CA . ARG A 1 196 ? 4.580 -17.705 -19.388 1.00 97.31 196 ARG A CA 1
ATOM 1612 C C . ARG A 1 196 ? 6.039 -17.317 -19.228 1.00 97.31 196 ARG A C 1
ATOM 1614 O O . ARG A 1 196 ? 6.598 -16.620 -20.073 1.00 97.31 196 ARG A O 1
ATOM 1621 N N . ILE A 1 197 ? 6.647 -17.813 -18.160 1.00 96.94 197 ILE A N 1
ATOM 1622 C CA . ILE A 1 197 ? 8.077 -17.670 -17.890 1.00 96.94 197 ILE A CA 1
ATOM 1623 C C . ILE A 1 197 ? 8.852 -18.457 -18.948 1.00 96.94 197 ILE A C 1
ATOM 1625 O O . ILE A 1 197 ? 8.467 -19.576 -19.296 1.00 96.94 197 ILE A O 1
ATOM 1629 N N . LEU A 1 198 ? 9.921 -17.869 -19.480 1.00 94.81 198 LEU A N 1
ATOM 1630 C CA . LEU A 1 198 ? 10.835 -18.548 -20.390 1.00 94.81 198 LEU A CA 1
ATOM 1631 C C . LEU A 1 198 ? 12.171 -18.751 -19.676 1.00 94.81 198 LEU A C 1
ATOM 1633 O O . LEU A 1 198 ? 12.707 -17.816 -19.092 1.00 94.81 198 LEU A O 1
ATOM 1637 N N . ASN A 1 199 ? 12.764 -19.938 -19.798 1.00 89.00 199 ASN A N 1
ATOM 1638 C CA . ASN A 1 199 ? 14.061 -20.265 -19.182 1.00 89.00 199 ASN A CA 1
ATOM 1639 C C . ASN A 1 199 ? 15.262 -19.627 -19.908 1.00 89.00 199 ASN A C 1
ATOM 1641 O O . ASN A 1 199 ? 16.387 -20.103 -19.804 1.00 89.00 199 ASN A O 1
ATOM 1645 N N . SER A 1 200 ? 15.021 -18.577 -20.692 1.00 89.88 200 SER A N 1
ATOM 1646 C CA . SER A 1 200 ? 16.052 -17.836 -21.405 1.00 89.88 200 SER A CA 1
ATOM 1647 C C . SER A 1 200 ? 16.254 -16.484 -20.740 1.00 89.88 200 SER A C 1
ATOM 1649 O O . SER A 1 200 ? 15.312 -15.685 -20.683 1.00 89.88 200 SER A O 1
ATOM 1651 N N . ASN A 1 201 ? 17.482 -16.202 -20.319 1.00 89.44 201 ASN A N 1
ATOM 1652 C CA . ASN A 1 201 ? 17.854 -14.883 -19.826 1.00 89.44 201 ASN A CA 1
ATOM 1653 C C . ASN A 1 201 ? 17.842 -13.857 -20.969 1.00 89.44 201 ASN A C 1
ATOM 1655 O O . ASN A 1 201 ? 17.803 -14.193 -22.162 1.00 89.44 201 ASN A O 1
ATOM 1659 N N . PHE A 1 202 ? 17.878 -12.582 -20.606 1.00 81.62 202 PHE A N 1
ATOM 1660 C CA . PHE A 1 202 ? 18.169 -11.509 -21.544 1.00 81.62 202 PHE A CA 1
ATOM 1661 C C . PHE A 1 202 ? 19.389 -10.709 -21.089 1.00 81.62 202 PHE A C 1
ATOM 1663 O O . PHE A 1 202 ? 19.559 -10.443 -19.903 1.00 81.62 202 PHE A O 1
ATOM 1670 N N . ASP A 1 203 ? 20.225 -10.320 -22.054 1.00 74.38 203 ASP A N 1
ATOM 1671 C CA . ASP A 1 203 ? 21.326 -9.380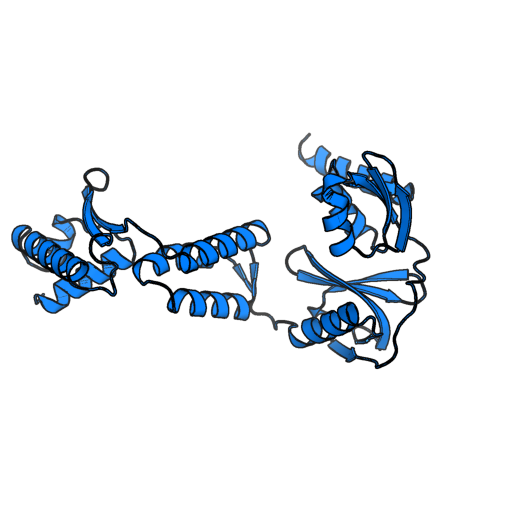 -21.831 1.00 74.38 203 ASP A CA 1
ATOM 1672 C C . ASP A 1 203 ? 20.798 -7.970 -21.524 1.00 74.38 203 ASP A C 1
ATOM 1674 O O . ASP A 1 203 ? 19.594 -7.741 -21.411 1.00 74.38 203 ASP A O 1
ATOM 1678 N N . LYS A 1 204 ? 21.695 -6.976 -21.479 1.00 71.31 204 LYS A N 1
ATOM 1679 C CA . LYS A 1 204 ? 21.323 -5.565 -21.316 1.00 71.31 204 LYS A CA 1
ATOM 1680 C C . LYS A 1 204 ? 20.170 -5.157 -22.246 1.00 71.31 204 LYS A C 1
ATOM 1682 O O . LYS A 1 204 ? 20.129 -5.472 -23.440 1.00 71.31 204 LYS A O 1
ATOM 1687 N N . VAL A 1 205 ? 19.227 -4.423 -21.665 1.00 73.00 205 VAL A N 1
ATOM 1688 C CA . VAL A 1 205 ? 18.065 -3.843 -22.343 1.00 73.00 205 VAL A CA 1
ATOM 1689 C C . VAL A 1 205 ? 18.556 -2.961 -23.488 1.00 73.00 205 VAL A C 1
ATOM 1691 O O . VAL A 1 205 ? 19.365 -2.057 -23.273 1.00 73.00 205 VAL A O 1
ATOM 1694 N N . LYS A 1 206 ? 18.077 -3.215 -24.712 1.00 70.06 206 LYS A N 1
ATOM 1695 C CA . LYS A 1 206 ? 18.553 -2.491 -25.903 1.00 70.06 206 LYS A CA 1
ATOM 1696 C C . LYS A 1 206 ? 17.966 -1.082 -26.040 1.00 70.06 206 LYS A C 1
ATOM 1698 O O . LYS A 1 206 ? 18.355 -0.401 -26.978 1.00 70.06 206 LYS A O 1
ATOM 1703 N N . ASN A 1 207 ? 17.110 -0.654 -25.100 1.00 71.81 207 ASN A N 1
ATOM 1704 C CA . ASN A 1 207 ? 16.313 0.579 -25.121 1.00 71.81 207 ASN A CA 1
ATOM 1705 C C . ASN A 1 207 ? 16.933 1.680 -25.990 1.00 71.81 207 ASN A C 1
ATOM 1707 O O . ASN A 1 207 ? 17.931 2.286 -25.592 1.00 71.81 207 ASN A O 1
ATOM 1711 N N . THR A 1 208 ? 16.356 1.925 -27.161 1.00 72.25 208 THR A N 1
ATOM 1712 C CA . THR A 1 208 ? 16.889 2.893 -28.122 1.00 72.25 208 THR A CA 1
ATOM 1713 C C . THR A 1 208 ? 16.655 4.333 -27.677 1.00 72.25 208 THR A C 1
ATOM 1715 O O . THR A 1 208 ? 17.442 5.199 -28.043 1.00 72.25 208 THR A O 1
ATOM 1718 N N . ASN A 1 209 ? 15.661 4.574 -26.814 1.00 82.25 209 ASN A N 1
ATOM 1719 C CA . ASN A 1 209 ? 15.222 5.909 -26.405 1.00 82.25 209 ASN A CA 1
ATOM 1720 C C . ASN A 1 209 ? 15.228 6.053 -24.868 1.00 82.25 209 ASN A C 1
ATOM 1722 O O . ASN A 1 209 ? 14.172 6.217 -24.255 1.00 82.25 209 ASN A O 1
ATOM 1726 N N . PRO A 1 210 ? 16.389 5.934 -24.198 1.00 89.06 210 PRO A N 1
ATOM 1727 C CA . PRO A 1 210 ? 16.458 6.142 -22.760 1.00 89.06 210 PRO A CA 1
ATOM 1728 C C . PRO A 1 210 ? 16.266 7.613 -22.401 1.00 89.06 210 PRO A C 1
ATOM 1730 O O . PRO A 1 210 ? 16.674 8.508 -23.139 1.00 89.06 210 PRO A O 1
ATOM 1733 N N . ILE A 1 211 ? 15.718 7.843 -21.214 1.00 93.75 211 ILE A N 1
ATOM 1734 C CA . ILE A 1 211 ? 15.457 9.184 -20.699 1.00 93.75 211 ILE A CA 1
ATOM 1735 C C . ILE A 1 211 ? 16.567 9.536 -19.718 1.00 93.75 211 ILE A C 1
ATOM 1737 O O . ILE A 1 211 ? 16.956 8.727 -18.871 1.00 93.75 211 ILE A O 1
ATOM 1741 N N . MET A 1 212 ? 17.129 10.728 -19.869 1.00 96.25 212 MET A N 1
ATOM 1742 C CA . MET A 1 212 ? 18.249 11.191 -19.070 1.00 96.25 212 MET A CA 1
ATOM 1743 C C . MET A 1 212 ? 17.740 11.942 -17.848 1.00 96.25 212 MET A C 1
ATOM 1745 O O . MET A 1 212 ? 16.996 12.915 -17.962 1.00 96.25 212 MET A O 1
ATOM 1749 N N . PHE A 1 213 ? 18.192 11.503 -16.680 1.00 97.44 213 PHE A N 1
ATOM 1750 C CA . PHE A 1 213 ? 17.889 12.130 -15.406 1.00 97.44 213 PHE A CA 1
ATOM 1751 C C . PHE A 1 213 ? 19.158 12.642 -14.740 1.00 97.44 213 PHE A C 1
ATOM 1753 O O . PHE A 1 213 ? 20.211 12.002 -14.779 1.00 97.44 213 PHE A O 1
ATOM 1760 N N . GLU A 1 214 ? 19.023 13.784 -14.082 1.00 97.19 214 GLU A N 1
ATOM 1761 C CA . GLU A 1 214 ? 19.940 14.266 -13.064 1.00 97.19 214 GLU A CA 1
ATOM 1762 C C . GLU A 1 214 ? 19.313 14.001 -11.690 1.00 97.19 214 GLU A C 1
ATOM 1764 O O . GLU A 1 214 ? 18.205 14.457 -11.411 1.00 97.19 214 GLU A O 1
ATOM 1769 N N . ILE A 1 215 ? 20.002 13.235 -10.846 1.00 97.88 215 ILE A N 1
ATOM 1770 C CA . ILE A 1 215 ? 19.501 12.752 -9.558 1.00 97.88 215 ILE A CA 1
ATOM 1771 C C . ILE A 1 215 ? 20.426 13.216 -8.435 1.00 97.88 215 ILE A C 1
ATOM 1773 O O . ILE A 1 215 ? 21.644 13.066 -8.515 1.00 97.88 215 ILE A O 1
ATOM 1777 N N . ASP A 1 216 ? 19.854 13.738 -7.359 1.00 97.31 216 ASP A N 1
ATOM 1778 C CA . ASP A 1 216 ? 20.566 14.055 -6.129 1.00 97.31 216 ASP A CA 1
ATOM 1779 C C . ASP A 1 216 ? 21.105 12.776 -5.467 1.00 97.31 216 ASP A C 1
ATOM 1781 O O . ASP A 1 216 ? 20.402 11.769 -5.307 1.00 97.31 216 ASP A O 1
ATOM 1785 N N . LYS A 1 217 ? 22.372 12.809 -5.053 1.00 95.94 217 LYS A N 1
ATOM 1786 C CA . LYS A 1 217 ? 23.064 11.643 -4.491 1.00 95.94 217 LYS A CA 1
ATOM 1787 C C . LYS A 1 217 ? 22.380 11.104 -3.227 1.00 95.94 217 LYS A C 1
ATOM 1789 O O . LYS A 1 217 ? 22.464 9.900 -2.986 1.00 95.94 217 LYS A O 1
ATOM 1794 N N . SER A 1 218 ? 21.655 11.938 -2.470 1.00 96.00 218 SER A N 1
ATOM 1795 C CA . SER A 1 218 ? 20.916 11.520 -1.267 1.00 96.00 218 SER A CA 1
ATOM 1796 C C . SER A 1 218 ? 19.819 10.492 -1.547 1.00 96.00 218 SER A C 1
ATOM 1798 O O . SER A 1 218 ? 19.499 9.698 -0.665 1.00 96.00 218 SER A O 1
ATOM 1800 N N . ILE A 1 219 ? 19.268 10.460 -2.767 1.00 96.06 219 ILE A N 1
ATOM 1801 C CA . ILE A 1 219 ? 18.219 9.504 -3.158 1.00 96.06 219 ILE A CA 1
ATOM 1802 C C . ILE A 1 219 ? 18.696 8.463 -4.171 1.00 96.06 219 ILE A C 1
ATOM 1804 O O . ILE A 1 219 ? 17.943 7.552 -4.505 1.00 96.06 219 ILE A O 1
ATOM 1808 N N . TRP A 1 220 ? 19.943 8.547 -4.645 1.00 95.69 220 TRP A N 1
ATOM 1809 C CA . TRP A 1 220 ? 20.446 7.697 -5.728 1.00 95.69 220 TRP A CA 1
ATOM 1810 C C . TRP A 1 220 ? 20.308 6.195 -5.442 1.00 95.69 220 TRP A C 1
ATOM 1812 O O . TRP A 1 220 ? 19.886 5.427 -6.307 1.00 95.69 220 TRP A O 1
ATOM 1822 N N . ASN A 1 221 ? 20.621 5.765 -4.216 1.00 94.25 221 ASN A N 1
ATOM 1823 C CA . ASN A 1 221 ? 20.518 4.352 -3.850 1.00 94.25 221 ASN A CA 1
ATOM 1824 C C . ASN A 1 221 ? 19.075 3.841 -3.889 1.00 94.25 221 ASN A C 1
ATOM 1826 O O . ASN A 1 221 ? 18.846 2.729 -4.350 1.00 94.25 221 ASN A O 1
ATOM 1830 N N . GLN A 1 222 ? 18.106 4.642 -3.447 1.00 92.94 222 GLN A N 1
ATOM 1831 C CA . GLN A 1 222 ? 16.692 4.292 -3.570 1.00 92.94 222 GLN A CA 1
ATOM 1832 C C . GLN A 1 222 ? 16.263 4.299 -5.042 1.00 92.94 222 GLN A C 1
ATOM 1834 O O . GLN A 1 222 ? 15.618 3.361 -5.506 1.00 92.94 222 GLN A O 1
ATOM 1839 N N . PHE A 1 223 ? 16.681 5.322 -5.786 1.00 93.94 223 PHE A N 1
ATOM 1840 C CA . PHE A 1 223 ? 16.329 5.515 -7.187 1.00 93.94 223 PHE A CA 1
ATOM 1841 C C . PHE A 1 223 ? 16.730 4.311 -8.051 1.00 93.94 223 PHE A C 1
ATOM 1843 O O . PHE A 1 223 ? 15.902 3.774 -8.783 1.00 93.94 223 PHE A O 1
ATOM 1850 N N . LYS A 1 224 ? 17.972 3.823 -7.925 1.00 92.31 224 LYS A N 1
ATOM 1851 C CA . LYS A 1 224 ? 18.463 2.680 -8.718 1.00 92.31 224 LYS A CA 1
ATOM 1852 C C . LYS A 1 224 ? 17.827 1.332 -8.351 1.00 92.31 224 LYS A C 1
ATOM 1854 O O . LYS A 1 224 ? 17.914 0.403 -9.144 1.00 92.31 224 LYS A O 1
ATOM 1859 N N . HIS A 1 225 ? 17.232 1.204 -7.161 1.00 87.25 225 HIS A N 1
ATOM 1860 C CA . HIS A 1 225 ? 16.459 0.012 -6.786 1.00 87.25 225 HIS A CA 1
ATOM 1861 C C . HIS A 1 225 ? 15.029 0.064 -7.324 1.00 87.25 225 HIS A C 1
ATOM 1863 O O . HIS A 1 225 ? 14.422 -0.979 -7.547 1.00 87.25 225 HIS A O 1
ATOM 186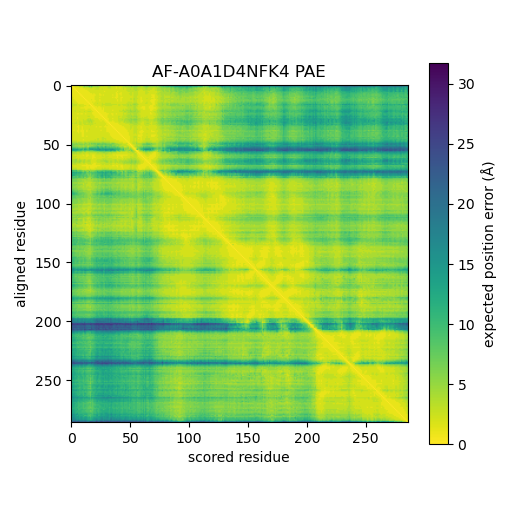9 N N . GLN A 1 226 ? 14.490 1.268 -7.512 1.00 87.31 226 GLN A N 1
ATOM 1870 C CA . GLN A 1 226 ? 13.112 1.472 -7.941 1.00 87.31 226 GLN A CA 1
ATOM 1871 C C . GLN A 1 226 ? 12.964 1.523 -9.468 1.00 87.31 226 GLN A C 1
ATOM 1873 O O . GLN A 1 226 ? 11.944 1.082 -9.994 1.00 87.31 226 GLN A O 1
ATOM 1878 N N . PHE A 1 227 ? 13.963 2.045 -10.184 1.00 89.19 227 PHE A N 1
ATOM 1879 C CA . PHE A 1 227 ? 13.884 2.290 -11.626 1.00 89.19 227 PHE A CA 1
ATOM 1880 C C . PHE A 1 227 ? 14.953 1.531 -12.415 1.00 89.19 227 PHE A C 1
ATOM 1882 O O . PHE A 1 227 ? 16.066 1.299 -11.943 1.00 89.19 227 PHE A O 1
ATOM 1889 N N . SER A 1 228 ? 14.629 1.177 -13.663 1.00 87.81 228 SER A N 1
ATOM 1890 C CA . SER A 1 228 ? 15.531 0.433 -14.547 1.00 87.81 228 SER A CA 1
ATOM 1891 C C . SER A 1 228 ? 16.643 1.336 -15.093 1.00 87.81 228 SER A C 1
ATOM 1893 O O . SER A 1 228 ? 16.453 2.078 -16.059 1.00 87.81 228 SER A O 1
ATOM 1895 N N . ILE A 1 229 ? 17.824 1.291 -14.477 1.00 91.44 229 ILE A N 1
ATOM 1896 C CA . ILE A 1 229 ? 18.982 2.083 -14.911 1.00 91.44 229 ILE A CA 1
ATOM 1897 C C . ILE A 1 229 ? 19.650 1.417 -16.116 1.00 91.44 229 ILE A C 1
ATOM 1899 O O . ILE A 1 229 ? 20.187 0.316 -16.011 1.00 91.44 229 ILE A O 1
ATOM 1903 N N . LYS A 1 230 ? 19.668 2.107 -17.261 1.00 88.75 230 LYS A N 1
ATOM 1904 C CA . LYS A 1 230 ? 20.396 1.662 -18.458 1.00 88.75 230 LYS A CA 1
ATOM 1905 C C . LYS A 1 230 ? 21.898 1.872 -18.291 1.00 88.75 230 LYS A C 1
ATOM 1907 O O . LYS A 1 230 ? 22.689 0.975 -18.575 1.00 88.75 230 LYS A O 1
ATOM 1912 N N . GLN A 1 231 ? 22.285 3.077 -17.880 1.00 91.69 231 GLN A N 1
ATOM 1913 C CA . GLN A 1 231 ? 23.684 3.480 -17.771 1.00 91.69 231 GLN A CA 1
ATOM 1914 C C . GLN A 1 231 ? 23.829 4.687 -16.846 1.00 91.69 231 GLN A C 1
ATOM 1916 O O . GLN A 1 231 ? 23.038 5.622 -16.918 1.00 91.69 231 GLN A O 1
ATOM 1921 N N . VAL A 1 232 ? 24.879 4.704 -16.029 1.00 95.25 232 VAL A N 1
ATOM 1922 C CA . VAL A 1 232 ? 25.323 5.915 -15.328 1.00 95.25 232 VAL A CA 1
ATOM 1923 C C . VAL A 1 232 ? 26.300 6.657 -16.239 1.00 95.25 232 VAL A C 1
ATOM 1925 O O . VAL A 1 232 ? 27.275 6.066 -16.699 1.00 95.25 232 VAL A O 1
ATOM 1928 N N . LEU A 1 233 ? 26.016 7.925 -16.533 1.00 94.81 233 LEU A N 1
ATOM 1929 C CA . LEU A 1 233 ? 26.825 8.770 -17.417 1.00 94.81 233 LEU A CA 1
ATOM 1930 C C . LEU A 1 233 ? 27.860 9.579 -16.641 1.00 94.81 233 LEU A C 1
ATOM 1932 O O . LEU A 1 233 ? 29.002 9.700 -17.072 1.00 94.81 233 LEU A O 1
ATOM 1936 N N . LYS A 1 234 ? 27.457 10.144 -15.499 1.00 94.31 234 LYS A N 1
ATOM 1937 C CA . LYS A 1 234 ? 28.316 11.001 -14.683 1.00 94.31 234 LYS A CA 1
ATOM 1938 C C . LYS A 1 234 ? 28.022 10.807 -13.206 1.00 94.31 234 LYS A C 1
ATOM 1940 O O . LYS A 1 234 ? 26.865 10.667 -12.814 1.00 94.31 234 LYS A O 1
ATOM 1945 N N . HIS A 1 235 ? 29.069 10.860 -12.394 1.00 91.62 235 HIS A N 1
ATOM 1946 C CA . HIS A 1 235 ? 28.960 10.907 -10.946 1.00 91.62 235 HIS A CA 1
ATOM 1947 C C . HIS A 1 235 ? 29.761 12.104 -10.436 1.00 91.62 235 HIS A C 1
ATOM 1949 O O . HIS A 1 235 ? 30.981 12.127 -10.557 1.00 91.62 235 HIS A O 1
ATOM 1955 N N . ASN A 1 236 ? 29.068 13.098 -9.885 1.00 88.62 236 ASN A N 1
ATOM 1956 C CA . ASN A 1 236 ? 29.676 14.242 -9.208 1.00 88.62 236 ASN A CA 1
ATOM 1957 C C . ASN A 1 236 ? 29.531 14.067 -7.686 1.00 88.62 236 ASN A C 1
ATOM 1959 O O . ASN A 1 236 ? 28.930 13.094 -7.212 1.00 88.62 236 ASN A O 1
ATOM 1963 N N . ASP A 1 237 ? 30.035 15.035 -6.920 1.00 84.25 237 ASP A N 1
ATOM 1964 C CA . ASP A 1 237 ? 29.968 15.006 -5.455 1.00 84.25 237 ASP A CA 1
ATOM 1965 C C . ASP A 1 237 ? 28.529 15.026 -4.926 1.00 84.25 237 ASP A C 1
ATOM 1967 O O . ASP A 1 237 ? 28.208 14.266 -4.011 1.00 84.25 237 ASP A O 1
ATOM 1971 N N . SER A 1 238 ? 27.643 15.811 -5.550 1.00 93.25 238 SER A N 1
ATOM 1972 C CA . SER A 1 238 ? 26.246 15.989 -5.124 1.00 93.25 238 SER A CA 1
ATOM 1973 C C . SER A 1 238 ? 25.203 15.314 -6.020 1.00 93.25 238 SER A C 1
ATOM 1975 O O . SER A 1 238 ? 24.072 15.104 -5.585 1.00 93.25 238 SER A O 1
ATOM 1977 N N . LYS A 1 239 ? 25.551 14.951 -7.261 1.00 96.31 239 LYS A N 1
ATOM 1978 C CA . LYS A 1 239 ? 24.579 14.501 -8.271 1.00 96.31 239 LYS A CA 1
ATOM 1979 C C . LYS A 1 239 ? 25.077 13.328 -9.110 1.00 96.31 239 LYS A C 1
ATOM 1981 O O . LYS A 1 239 ? 26.275 13.186 -9.354 1.00 96.31 239 LYS A O 1
ATOM 1986 N N . VAL A 1 240 ? 24.136 12.528 -9.596 1.00 97.44 240 VAL A N 1
ATOM 1987 C CA . VAL A 1 240 ? 24.336 11.414 -10.524 1.00 97.44 240 VAL A CA 1
ATOM 1988 C C . VAL A 1 240 ? 23.524 11.680 -11.783 1.00 97.44 240 VAL A C 1
ATOM 1990 O O . VAL A 1 240 ? 22.326 11.930 -11.707 1.00 97.44 240 VAL A O 1
ATOM 1993 N N . THR A 1 241 ? 24.163 11.598 -12.944 1.00 97.56 241 THR A N 1
ATOM 1994 C CA . THR A 1 241 ? 23.476 11.646 -14.236 1.00 97.56 241 THR A CA 1
ATOM 1995 C C . THR A 1 241 ? 23.366 10.235 -14.786 1.00 97.56 241 THR A C 1
ATOM 1997 O O . THR A 1 241 ? 24.383 9.555 -14.947 1.00 97.56 241 THR A O 1
ATOM 2000 N N . ALA A 1 242 ? 22.150 9.786 -15.087 1.00 96.56 242 ALA A N 1
ATOM 2001 C CA . ALA A 1 242 ? 21.895 8.429 -15.553 1.00 96.56 242 ALA A CA 1
ATOM 2002 C C . ALA A 1 242 ? 20.838 8.380 -16.661 1.00 96.56 242 ALA A C 1
ATOM 2004 O O . ALA A 1 242 ? 19.904 9.177 -16.703 1.00 96.56 242 ALA A O 1
ATOM 2005 N N . LEU A 1 243 ? 20.995 7.399 -17.544 1.00 94.75 243 LEU A N 1
ATOM 2006 C CA . LEU A 1 243 ? 20.006 6.976 -18.521 1.00 94.75 243 LEU A CA 1
ATOM 2007 C C . LEU A 1 243 ? 19.085 5.939 -17.882 1.00 94.75 243 LEU A C 1
ATOM 2009 O O . LEU A 1 243 ? 19.549 4.896 -17.412 1.00 94.75 243 LEU A O 1
ATOM 2013 N N . VAL A 1 244 ? 17.786 6.209 -17.901 1.00 93.12 244 VAL A N 1
ATOM 2014 C CA . VAL A 1 244 ? 16.736 5.369 -17.320 1.00 93.12 244 VAL A CA 1
ATOM 2015 C C . VAL A 1 244 ? 15.896 4.768 -18.445 1.00 93.12 244 VAL A C 1
ATOM 2017 O O . VAL A 1 244 ? 15.560 5.439 -19.422 1.00 93.12 244 VAL A O 1
ATOM 2020 N N . SER A 1 245 ? 15.585 3.477 -18.330 1.00 90.44 245 SER A N 1
ATOM 2021 C CA . SER A 1 245 ? 14.685 2.773 -19.242 1.00 90.44 245 SER A CA 1
ATOM 2022 C C . SER A 1 245 ? 13.264 2.809 -18.709 1.00 90.44 245 SER A C 1
ATOM 2024 O O . SER A 1 245 ? 12.853 1.931 -17.953 1.00 90.44 245 SER A O 1
ATOM 2026 N N . CYS A 1 246 ? 12.528 3.839 -19.103 1.00 88.75 246 CYS A N 1
ATOM 2027 C CA . CYS A 1 246 ? 11.131 4.034 -18.752 1.00 88.75 246 CYS A CA 1
ATOM 2028 C C . CYS A 1 246 ? 10.369 4.659 -19.929 1.00 88.75 246 CYS A C 1
ATOM 2030 O O . CYS A 1 246 ? 10.979 5.104 -20.905 1.00 88.75 246 CYS A O 1
ATOM 2032 N N . THR A 1 247 ? 9.038 4.632 -19.865 1.00 88.88 247 THR A N 1
ATOM 2033 C CA . THR A 1 247 ? 8.198 5.330 -20.846 1.00 88.88 247 THR A CA 1
ATOM 2034 C C . THR A 1 247 ? 8.212 6.843 -20.598 1.00 88.88 247 THR A C 1
ATOM 2036 O O . THR A 1 247 ? 8.641 7.312 -19.542 1.00 88.88 247 THR A O 1
ATOM 2039 N N . GLU A 1 248 ? 7.707 7.619 -21.556 1.00 88.88 248 GLU A N 1
ATOM 2040 C CA . GLU A 1 248 ? 7.501 9.064 -21.392 1.00 88.88 248 GLU A CA 1
ATOM 2041 C C . GLU A 1 248 ? 6.629 9.375 -20.162 1.00 88.88 248 GLU A C 1
ATOM 2043 O O . GLU A 1 248 ? 7.032 10.150 -19.297 1.00 88.88 248 GLU A O 1
ATOM 2048 N N . LEU A 1 249 ? 5.489 8.694 -20.003 1.00 86.62 249 LEU A N 1
ATOM 2049 C CA . LEU A 1 249 ? 4.595 8.906 -18.858 1.00 86.62 249 LEU A CA 1
ATOM 2050 C C . LEU A 1 249 ? 5.248 8.538 -17.519 1.00 86.62 249 LEU A C 1
ATOM 2052 O O . LEU A 1 249 ? 5.085 9.266 -16.538 1.00 86.62 249 LEU A O 1
ATOM 2056 N N . ASP A 1 250 ? 6.024 7.451 -17.475 1.00 88.44 250 ASP A N 1
ATOM 2057 C CA . ASP A 1 250 ? 6.792 7.095 -16.276 1.00 88.44 250 ASP A CA 1
ATOM 2058 C C . ASP A 1 250 ? 7.795 8.206 -15.932 1.00 88.44 250 ASP A C 1
ATOM 2060 O O . ASP A 1 250 ? 7.998 8.529 -14.763 1.00 88.44 250 ASP A O 1
ATOM 2064 N N . SER A 1 251 ? 8.416 8.819 -16.942 1.00 91.62 251 SER A N 1
ATOM 2065 C CA . SER A 1 251 ? 9.375 9.902 -16.729 1.00 91.62 251 SER A CA 1
ATOM 2066 C C . SER A 1 251 ? 8.734 11.150 -16.131 1.00 91.62 251 SER A C 1
ATOM 2068 O O . SER A 1 251 ? 9.326 11.766 -15.243 1.00 91.62 251 SER A O 1
ATOM 2070 N N . TYR A 1 252 ? 7.499 11.467 -16.532 1.00 91.56 252 TYR A N 1
ATOM 2071 C CA . TYR A 1 252 ? 6.730 12.576 -15.965 1.00 91.56 252 TYR A CA 1
ATOM 2072 C C . TYR A 1 252 ? 6.389 12.296 -14.512 1.00 91.56 252 TYR A C 1
ATOM 2074 O O . TYR A 1 252 ? 6.563 13.161 -13.657 1.00 91.56 252 TYR A O 1
ATOM 2082 N N . TYR A 1 253 ? 5.975 11.064 -14.217 1.00 88.62 253 TYR A N 1
ATOM 2083 C CA . TYR A 1 253 ? 5.700 10.632 -12.855 1.00 88.62 253 TYR A CA 1
ATOM 2084 C C . TYR A 1 253 ? 6.941 10.753 -11.957 1.00 88.62 253 TYR A C 1
ATOM 2086 O O . TYR A 1 253 ? 6.861 11.324 -10.869 1.00 88.62 253 TYR A O 1
ATOM 2094 N N . ILE A 1 254 ? 8.104 10.291 -12.429 1.00 92.25 254 ILE A N 1
ATOM 2095 C CA . ILE A 1 254 ? 9.378 10.400 -11.703 1.00 92.25 254 ILE A CA 1
ATOM 2096 C C . ILE A 1 254 ? 9.739 11.868 -11.458 1.00 92.25 254 ILE A C 1
ATOM 2098 O O . ILE A 1 254 ? 10.026 12.246 -10.321 1.00 92.25 254 ILE A O 1
ATOM 2102 N N . ALA A 1 255 ? 9.729 12.688 -12.514 1.00 93.19 255 ALA A N 1
ATOM 2103 C CA . ALA A 1 255 ? 10.109 14.095 -12.443 1.00 93.19 255 ALA A CA 1
ATOM 2104 C C . ALA A 1 255 ? 9.170 14.896 -11.533 1.00 93.19 255 ALA A C 1
ATOM 2106 O O . ALA A 1 255 ? 9.632 15.756 -10.791 1.00 93.19 255 ALA A O 1
ATOM 2107 N N . TYR A 1 256 ? 7.873 14.588 -11.547 1.00 91.31 256 TYR A N 1
ATOM 2108 C CA . TYR A 1 256 ? 6.887 15.226 -10.682 1.00 91.31 256 TYR A CA 1
ATOM 2109 C C . TYR A 1 256 ? 7.044 14.795 -9.218 1.00 91.31 256 TYR A C 1
ATOM 2111 O O . TYR A 1 256 ? 7.154 15.638 -8.331 1.00 91.31 256 TYR A O 1
ATOM 2119 N N . GLN A 1 257 ? 7.089 13.486 -8.948 1.00 90.12 257 GLN A N 1
ATOM 2120 C CA . GLN A 1 257 ? 7.066 12.964 -7.578 1.00 90.12 257 GLN A CA 1
ATOM 2121 C C . GLN A 1 257 ? 8.373 13.214 -6.817 1.00 90.12 257 GLN A C 1
ATOM 2123 O O . GLN A 1 257 ? 8.361 13.363 -5.596 1.00 90.12 257 GLN A O 1
ATOM 2128 N N . LEU A 1 258 ? 9.505 13.218 -7.519 1.00 94.25 258 LEU A N 1
ATOM 2129 C CA . LEU A 1 258 ? 10.826 13.322 -6.902 1.00 94.25 258 LEU A CA 1
ATOM 2130 C C . LEU A 1 258 ? 11.448 14.711 -7.045 1.00 94.25 258 LEU A C 1
ATOM 2132 O O . LEU A 1 258 ? 12.603 14.888 -6.652 1.00 94.25 258 LEU A O 1
ATOM 2136 N N . ALA A 1 259 ? 10.726 15.701 -7.574 1.00 92.50 259 ALA A N 1
ATOM 2137 C CA . ALA A 1 259 ? 11.208 17.076 -7.613 1.00 92.50 259 ALA A CA 1
ATOM 2138 C C . ALA A 1 259 ? 11.506 17.610 -6.191 1.00 92.50 259 ALA A C 1
ATOM 2140 O O . ALA A 1 259 ? 10.776 17.308 -5.247 1.00 92.50 259 ALA A O 1
ATOM 2141 N N . PRO A 1 260 ? 12.574 18.411 -6.003 1.00 93.00 260 PRO A N 1
ATOM 2142 C CA . PRO A 1 260 ? 13.597 18.793 -6.984 1.00 93.00 260 PRO A CA 1
ATOM 2143 C C . PRO A 1 260 ? 14.777 17.799 -7.068 1.00 93.00 260 PRO A C 1
ATOM 2145 O O . PRO A 1 260 ? 15.778 18.085 -7.722 1.00 93.00 260 PRO A O 1
ATOM 2148 N N . LYS A 1 261 ? 14.706 16.654 -6.378 1.00 96.12 261 LYS A N 1
ATOM 2149 C CA . LYS A 1 261 ? 15.813 15.698 -6.219 1.00 96.12 261 LYS A CA 1
ATOM 2150 C C . LYS A 1 261 ? 16.053 14.800 -7.431 1.00 96.12 261 LYS A C 1
ATOM 2152 O O . LYS A 1 261 ? 17.146 14.261 -7.550 1.00 96.12 261 LYS A O 1
ATOM 2157 N N . ALA A 1 262 ? 15.081 14.617 -8.316 1.00 96.06 262 ALA A N 1
ATOM 2158 C CA . ALA A 1 262 ? 15.305 14.011 -9.624 1.00 96.06 262 ALA A CA 1
ATOM 2159 C C . ALA A 1 262 ? 14.676 14.889 -10.703 1.00 96.06 262 ALA A C 1
ATOM 2161 O O . ALA A 1 262 ? 13.504 15.249 -10.616 1.00 96.06 262 ALA A O 1
ATOM 2162 N N . LYS A 1 263 ? 15.465 15.231 -11.719 1.00 95.38 263 LYS A N 1
ATOM 2163 C CA . LYS A 1 263 ? 15.061 16.105 -12.817 1.00 95.38 263 LYS A CA 1
ATOM 2164 C C . LYS A 1 263 ? 15.334 15.421 -14.148 1.00 95.38 263 LYS A C 1
ATOM 2166 O O . LYS A 1 263 ? 16.439 14.933 -14.376 1.00 95.38 263 LYS A O 1
ATOM 2171 N N . MET A 1 264 ? 14.347 15.432 -15.037 1.00 96.12 264 MET A N 1
ATOM 2172 C CA . MET A 1 264 ? 14.552 15.041 -16.429 1.00 96.12 264 MET A CA 1
ATOM 2173 C C . MET A 1 264 ? 15.380 16.113 -17.152 1.00 96.12 264 MET A C 1
ATOM 2175 O O . MET A 1 264 ? 15.073 17.303 -17.071 1.00 96.12 264 MET A O 1
ATOM 2179 N N . ILE A 1 265 ? 16.446 15.689 -17.829 1.00 95.62 265 ILE A N 1
ATOM 2180 C CA . ILE A 1 265 ? 17.376 16.562 -18.568 1.00 95.62 265 ILE A CA 1
ATOM 2181 C C . ILE A 1 265 ? 17.546 16.156 -20.041 1.00 95.62 265 ILE A C 1
ATOM 2183 O O . ILE A 1 265 ? 18.285 16.802 -20.776 1.00 95.62 265 ILE A O 1
ATOM 2187 N N . GLY A 1 266 ? 16.831 15.127 -20.496 1.00 94.38 266 GLY A N 1
ATOM 2188 C CA . GLY A 1 266 ? 16.669 14.826 -21.916 1.00 94.38 266 GLY A CA 1
ATOM 2189 C C . GLY A 1 266 ? 15.825 13.568 -22.149 1.00 94.38 266 GLY A C 1
ATOM 2190 O O . GLY A 1 266 ? 15.725 12.747 -21.235 1.00 94.38 266 GLY A O 1
ATOM 2191 N N . PRO A 1 267 ? 15.260 13.372 -23.353 1.00 93.56 267 PRO A N 1
ATOM 2192 C CA . PRO A 1 267 ? 15.358 14.248 -24.528 1.00 93.56 267 PRO A CA 1
ATOM 2193 C C . PRO A 1 267 ? 14.532 15.540 -24.390 1.00 93.56 267 PRO A C 1
ATOM 2195 O O . PRO A 1 267 ? 13.587 15.591 -23.607 1.00 93.56 267 PRO A O 1
ATOM 2198 N N . GLN A 1 268 ? 14.888 16.582 -25.155 1.00 94.06 268 GLN A N 1
ATOM 2199 C CA . GLN A 1 268 ? 14.254 17.906 -25.053 1.00 94.06 268 GLN A CA 1
ATOM 2200 C C . GLN A 1 268 ? 12.749 17.862 -25.339 1.00 94.06 268 GLN A C 1
ATOM 2202 O O . GLN A 1 268 ? 11.982 18.439 -24.582 1.00 94.06 268 GLN A O 1
ATOM 2207 N N . SER A 1 269 ? 12.320 17.082 -26.334 1.00 93.31 269 SER A N 1
ATOM 2208 C CA . SER A 1 269 ? 10.899 16.917 -26.668 1.00 93.31 269 SER A CA 1
ATOM 2209 C C . SER A 1 269 ? 10.044 16.461 -25.480 1.00 93.31 269 SER A C 1
ATOM 2211 O O . SER A 1 269 ? 8.909 16.902 -25.333 1.00 93.31 269 SER A O 1
ATOM 2213 N N . TYR A 1 270 ? 10.583 15.600 -24.611 1.00 93.25 270 TYR A N 1
ATOM 2214 C CA . TYR A 1 270 ? 9.865 15.130 -23.421 1.00 93.25 270 TYR A CA 1
ATOM 2215 C C . TYR A 1 270 ? 9.877 16.184 -22.314 1.00 93.25 270 TYR A C 1
ATOM 2217 O O . TYR A 1 270 ? 8.925 16.291 -21.550 1.00 93.25 270 TYR A O 1
ATOM 2225 N N . ILE A 1 271 ? 10.943 16.982 -22.214 1.00 94.62 271 ILE A N 1
ATOM 2226 C CA . ILE A 1 271 ? 10.979 18.125 -21.294 1.00 94.62 271 ILE A CA 1
ATOM 2227 C C . ILE A 1 271 ? 9.925 19.150 -21.694 1.00 94.62 271 ILE A C 1
ATOM 2229 O O . ILE A 1 271 ? 9.178 19.594 -20.828 1.00 94.62 271 ILE A O 1
ATOM 2233 N N . ASP A 1 272 ? 9.845 19.483 -22.979 1.00 94.81 272 ASP A N 1
ATOM 2234 C CA . ASP A 1 272 ? 8.892 20.462 -23.497 1.00 94.81 272 ASP A CA 1
ATOM 2235 C C . ASP A 1 272 ? 7.456 20.007 -23.220 1.00 94.81 272 ASP A C 1
ATOM 2237 O O . ASP A 1 272 ? 6.692 20.733 -22.589 1.00 94.81 272 ASP A O 1
ATOM 2241 N N . SER A 1 273 ? 7.119 18.758 -23.558 1.00 93.75 273 SER A N 1
ATOM 2242 C CA . SER A 1 273 ? 5.781 18.216 -23.292 1.00 93.75 273 SER A CA 1
ATOM 2243 C C . SER A 1 273 ? 5.471 18.078 -21.788 1.00 93.75 273 SER A C 1
ATOM 2245 O O . SER A 1 273 ? 4.339 18.323 -21.359 1.00 93.75 273 SER A O 1
ATOM 2247 N N . PHE A 1 274 ? 6.467 17.790 -20.940 1.00 94.44 274 PHE A N 1
ATOM 2248 C CA . PHE A 1 274 ? 6.293 17.843 -19.484 1.00 94.44 274 PHE A CA 1
ATOM 2249 C C . PHE A 1 274 ? 6.007 19.266 -18.982 1.00 94.44 274 PHE A C 1
ATOM 2251 O O . PHE A 1 274 ? 5.141 19.446 -18.125 1.00 94.44 274 PHE A O 1
ATOM 2258 N N . ILE A 1 275 ? 6.703 20.279 -19.508 1.00 94.31 275 ILE A N 1
ATOM 2259 C CA . ILE A 1 275 ? 6.475 21.688 -19.158 1.00 94.31 275 ILE A CA 1
ATOM 2260 C C . ILE A 1 275 ? 5.081 22.127 -19.611 1.00 94.31 275 ILE A C 1
ATOM 2262 O O . ILE A 1 275 ? 4.340 22.666 -18.795 1.00 94.31 275 ILE A O 1
ATOM 2266 N N . GLU A 1 276 ? 4.672 21.806 -20.841 1.00 94.38 276 GLU A N 1
ATOM 2267 C CA . GLU A 1 276 ? 3.312 22.072 -21.332 1.00 94.38 276 GLU A CA 1
ATOM 2268 C C . GLU A 1 276 ? 2.249 21.452 -20.416 1.00 94.38 276 GLU A C 1
ATOM 2270 O O . GLU A 1 276 ? 1.226 22.071 -20.107 1.00 94.38 276 GLU A O 1
ATOM 2275 N N . ARG A 1 277 ? 2.498 20.233 -19.920 1.00 91.44 277 ARG A N 1
ATOM 2276 C CA . ARG A 1 277 ? 1.607 19.584 -18.957 1.00 91.44 277 ARG A CA 1
ATOM 2277 C C . ARG A 1 277 ? 1.557 20.335 -17.626 1.00 91.44 277 ARG A C 1
ATOM 2279 O O . ARG A 1 277 ? 0.467 20.486 -17.071 1.00 91.44 277 ARG A O 1
ATOM 2286 N N . LEU A 1 278 ? 2.697 20.790 -17.105 1.00 93.00 278 LEU A N 1
ATOM 2287 C CA . LEU A 1 278 ? 2.750 21.599 -15.884 1.00 93.00 278 LEU A CA 1
ATOM 2288 C C . LEU A 1 278 ? 2.031 22.940 -16.062 1.00 93.00 278 LEU A C 1
ATOM 2290 O O . LEU A 1 278 ? 1.298 23.347 -15.162 1.00 93.00 278 LEU A O 1
ATOM 2294 N N . ASP A 1 279 ? 2.173 23.581 -17.219 1.00 94.69 279 ASP A N 1
ATOM 2295 C CA . ASP A 1 279 ? 1.481 24.826 -17.545 1.00 94.69 279 ASP A CA 1
ATOM 2296 C C . ASP A 1 279 ? -0.030 24.613 -17.668 1.00 94.69 279 ASP A C 1
ATOM 2298 O O . ASP A 1 279 ? -0.807 25.386 -17.114 1.00 94.69 279 ASP A O 1
ATOM 2302 N N . SER A 1 280 ? -0.473 23.517 -18.291 1.00 93.31 280 SER A N 1
ATOM 2303 C CA . SER A 1 280 ? -1.889 23.129 -18.317 1.00 93.31 280 SER A CA 1
ATOM 2304 C C . SER A 1 280 ? -2.466 22.959 -16.905 1.00 93.31 280 SER A C 1
ATOM 2306 O O . SER A 1 280 ? -3.571 23.432 -16.628 1.00 93.31 280 SER A O 1
ATOM 2308 N N . ILE A 1 281 ? -1.716 22.327 -15.995 1.00 92.00 281 ILE A N 1
ATOM 2309 C CA . ILE A 1 281 ? -2.121 22.186 -14.589 1.00 92.00 281 ILE A CA 1
ATOM 2310 C C . ILE A 1 281 ? -2.174 23.560 -13.919 1.00 92.00 281 ILE A C 1
ATOM 2312 O O . ILE A 1 281 ? -3.178 23.893 -13.294 1.00 92.00 281 ILE A O 1
ATOM 2316 N N . LYS A 1 282 ? -1.128 24.376 -14.074 1.00 94.12 282 LYS A N 1
ATOM 2317 C CA . LYS A 1 282 ? -1.046 25.729 -13.512 1.00 94.12 282 LYS A CA 1
ATOM 2318 C C . LYS A 1 282 ? -2.224 26.600 -13.958 1.00 94.12 282 LYS A C 1
ATOM 2320 O O . LYS A 1 282 ? -2.846 27.234 -13.114 1.00 94.12 282 LYS A O 1
ATOM 2325 N N . ASN A 1 283 ? -2.574 26.568 -15.242 1.00 95.19 283 ASN A N 1
ATOM 2326 C CA . ASN A 1 283 ? -3.675 27.339 -15.826 1.00 95.19 283 ASN A CA 1
ATOM 2327 C C . ASN A 1 283 ? -5.063 26.912 -15.321 1.00 95.19 283 ASN A C 1
ATOM 2329 O O . ASN A 1 283 ? -6.038 27.603 -15.568 1.00 95.19 283 ASN A O 1
ATOM 2333 N N . THR A 1 284 ? -5.182 25.788 -14.610 1.00 95.56 284 THR A N 1
ATOM 2334 C CA . THR A 1 284 ? -6.443 25.418 -13.942 1.00 95.56 284 THR A CA 1
ATOM 2335 C C . THR A 1 284 ? -6.687 26.257 -12.675 1.00 95.56 284 THR A C 1
ATOM 2337 O O . THR A 1 284 ? -7.800 26.281 -12.156 1.00 95.56 284 THR A O 1
ATOM 2340 N N . TYR A 1 285 ? -5.658 26.940 -12.166 1.00 92.38 285 TYR A N 1
ATOM 2341 C CA . TYR A 1 285 ? -5.697 27.708 -10.917 1.00 92.38 285 TYR A CA 1
ATOM 2342 C C . TYR A 1 285 ? -5.500 29.218 -11.106 1.00 92.38 285 TYR A C 1
ATOM 2344 O O . TYR A 1 285 ? -5.560 29.949 -10.116 1.00 92.38 285 TYR A O 1
ATOM 2352 N N . VAL A 1 286 ? -5.212 29.667 -12.331 1.00 81.81 286 VAL A N 1
ATOM 2353 C CA . VAL A 1 286 ? -4.903 31.064 -12.678 1.00 81.81 286 VAL A CA 1
ATOM 2354 C C . VAL A 1 286 ? -5.966 31.606 -13.617 1.00 81.81 286 VAL A C 1
ATOM 2356 O O . VAL A 1 286 ? -6.366 30.849 -14.526 1.00 81.81 286 VAL A O 1
#

Nearest PDB structures (foldseek):
  8tp8-assembly2_C  TM=3.383E-01  e=7.439E-11  Caulobacter vibrioides NA1000
  7u02-assembly1_M  TM=4.725E-01  e=1.064E-06  Caulobacter vibrioides CB15
  6sj9-assembly2_B  TM=3.070E-01  e=5.462E-08  Paenarthrobacter aurescens
  8ptm-assembly1_b  TM=8.473E-01  e=7.921E-02  Escherichia coli
  8ptp-assembly1_c  TM=8.062E-01  e=7.497E-02  Escherichia coli

Secondary structure (DSSP, 8-state):
--HHHHHHHHHHHHHTT--B-HHHHHHHHT--HHHHHHHHHHHHHHHHH-GGGTGGGEEEEEETTTTEEEEEES---HHHHHHHHHHHHHHHH-SEEEHHHHHHHHHHHHTS-HHHHHHHHHHHTTSEEE-SPP-HHHHHHHHHHHHHTEEEEEESSSEEEEEEEEEEEETTEEEEEEEETTEEEEEEGGG--EEEEEEEE--S---SSPEEEEEEHHHHHHHHHHS-EEEEEEE-SSEEEEEE---HHHHHHHHHHTTTTEEEEE-HHHHHHHHHHHHHHHTT--

Foldseek 3Di:
DDLVVLLVVVVVCQLLFHFAALVVSCVVVVHHSVSVVVSQVVVLVVLQPDVLNVHPQWHWDQDPVSNGIHIGGNDADPLLVVLQVVLVVVVVVALADEPVVLVVSLVSLVPGRSSSSNVSVVSSVSHDYDHPDDLVVLVVLLVVCQVVQFWKWWDQPDIFTWGWHDWDQDPNFIKTWTDDPQDIDIDTSVSTPDMDTDPDHDDQRNNPDFWKKKAFPVCVVVVVVHFAWRDWDDDDPTITITTTRDDLVVQLVCCVVCPPRMHTDDDPVSVVVSVVVVVVVVVVPD

Organism: NCBI:txid2201815

Mean predicted aligned error: 6.66 Å

Radius of gyration: 27.69 Å; Cα contacts (8 Å, |Δi|>4): 414; chains: 1; bounding box: 64×51×72 Å

Solvent-accessible surface area (backbone atoms only — not comparable to full-atom values): 15940 Å² total; per-residue (Å²): 102,60,70,69,63,48,46,52,51,51,52,53,40,30,47,66,70,36,72,49,34,58,68,65,53,22,69,76,36,74,45,55,62,69,55,52,54,49,49,50,49,53,50,34,50,50,23,47,75,28,75,90,49,54,17,90,34,31,40,72,43,77,36,81,89,78,60,20,34,34,63,42,68,75,70,78,55,71,66,57,54,51,50,44,53,50,51,52,54,48,54,77,74,38,60,65,38,47,48,70,59,50,50,51,53,52,52,56,42,69,75,44,60,69,77,54,32,46,62,50,48,56,62,62,65,69,43,46,74,40,80,73,84,77,48,55,69,52,51,51,54,52,50,51,24,39,77,71,42,21,24,33,35,40,26,69,92,58,82,44,77,31,41,54,62,49,76,45,82,55,95,93,40,51,34,38,32,30,39,50,99,39,42,60,46,74,43,52,49,76,63,47,78,46,73,42,83,40,102,44,70,61,75,85,82,67,53,74,72,52,36,30,32,43,30,32,51,94,49,42,73,59,47,62,74,74,43,48,68,74,42,79,78,46,80,58,97,62,36,36,32,33,31,30,60,53,41,72,69,56,48,50,51,48,33,63,75,37,55,88,47,28,37,73,76,30,56,64,74,60,50,51,54,48,48,54,50,50,48,57,57,51,55,75,80,102

Sequence (286 aa):
MDKAMRILTLLTRLLNNDIVRTKEFSELTGVSSKSIQRDINDLNTFFYESDYWNNKNTKVVYSRVEDGYILKNGSYSSDSLGLLSLLIKIKSLTPILHSHIYNILLSEISNKRVEDRYILKNVLNHFNIRTDQLPGVNLMKLQECITKGLKVRISFNGKFVVKPLSLMYMHYDYWFTYEYNGSIHNIKVRDIIDVRILNSNFDKVKNTNPIMFEIDKSIWNQFKHQFSIKQVLKHNDSKVTALVSCTELDSYYIAYQLAPKAKMIGPQSYIDSFIERLDSIKNTYV

pLDDT: mean 92.53, std 5.41, range [70.06, 97.88]

InterPro domains:
  IPR013199 M protein trans-acting positive regulator (MGA) HTH domain [PF08280] (6-49)
  IPR036388 Winged helix-like DNA-binding domain superfamily [G3DSA:1.10.10.10] (1-74)